Protein 1SFX (pdb70)

InterPro domains:
  IPR002831 Transcription regulator TrmB, N-terminal [PF01978] (12-82)
  IPR011991 ArsR-like helix-turn-helix domain [cd00090] (19-75)
  IPR036388 Winged helix-like DNA-binding domain superfamily [G3DSA:1.10.10.10] (1-106)
  IPR036390 Winged helix DNA-binding domain superfamily [SSF46785] (5-105)

Organism: Archaeoglobus fulgidus (strain ATCC 49558 / DSM 4304 / JCM 9628 / NBRC 100126 / VC-16) (NCBI:txid224325)

Sequence (208 aa):
HSNPLGELVKALEKLSFKPSDVRIYSLLLERGGRVSEIARELDLSARFVRDRLKVLLKRGFVRREIVEKGWVGYIYSAEKPEKVLKEFKSSILGEIERIEKFTDGSSNPLGELVKALEKLSFKPSDVRIYSLLLERGGRVSEIARELDLSARFVRDRLKVLLKRGFVRREIVEKGWVGYIYSAEKPEKVLKEFKSSILGEIERIEKFT

Secondary structure (DSSP, 8-state):
---HHHHHHHHHHHT---HHHHHHHHHHHHH---HHHHHHHHT--HHHHHHHHHHHHHTTSEEEEEEEESEEEEEEEEPPHHHHHHHHHHHHHHHHHHHH------/--HHHHHHHHHHHT---HHHHHHHHHHHHH---HHHHHHHHT--HHHHHHHHHHHHHTTSEEEEEEEESEEEEEEEEPPHHHHHHHHHHHHHHHHHHHH---

Foldseek 3Di:
DDDLVVLLVVLCVVLDDDPVLVVLLVCQAVPPKDLVVSCVVVVHDSVVSVVSVVVCCVLQQKDWDWDDDVDTDIIIHGDDPVRNVVSSVVSSVVSVVVSVVVDPDD/DDDVVLVVVLVVLLDDDPVLVVLLVCQAVPNKFLVVSCVVVVHDSVVSVVSLVSCVVLVQKHWDWDCDPHIGIIIHGDDVVRNVVSSVVSVVVSSVVSVVCD

Structure (mmCIF, N/CA/C/O backbone):
data_1SFX
#
_entry.id   1SFX
#
_cell.length_a   64.265
_cell.length_b   59.634
_cell.length_c   63.498
_cell.angle_alpha   90.00
_cell.angle_beta   90.11
_cell.angle_gamma   90.00
#
_symmetry.space_group_name_H-M   'C 1 2 1'
#
loop_
_entity.id
_entity.type
_entity.pdbx_description
1 polymer 'Conserved hypothetical protein AF2008'
2 non-polymer 'CHLORIDE ION'
3 non-polymer 1,2-ETHANEDIOL
4 water water
#
loop_
_atom_site.group_PDB
_atom_site.id
_atom_site.type_symbol
_atom_site.label_atom_id
_atom_site.label_alt_id
_atom_site.label_comp_id
_atom_site.label_asym_id
_atom_site.label_entity_id
_atom_site.label_seq_id
_atom_site.pdbx_PDB_ins_code
_atom_site.Cartn_x
_atom_site.Cartn_y
_atom_site.Cartn_z
_atom_site.occupancy
_atom_site.B_iso_or_equiv
_atom_site.auth_seq_id
_atom_site.auth_comp_id
_atom_site.auth_asym_id
_atom_site.auth_atom_id
_atom_site.pdbx_PDB_model_num
ATOM 1 N N . HIS A 1 1 ? 29.662 36.250 23.512 1.00 24.47 0 HIS A N 1
ATOM 2 C CA . HIS A 1 1 ? 30.826 35.768 22.711 1.00 23.98 0 HIS A CA 1
ATOM 3 C C . HIS A 1 1 ? 30.703 34.304 22.278 1.00 23.25 0 HIS A C 1
ATOM 4 O O . HIS A 1 1 ? 31.548 33.818 21.535 1.00 23.96 0 HIS A O 1
ATOM 14 N N . SER A 1 3 ? 29.693 30.949 20.365 1.00 16.89 2 SER A N 1
ATOM 15 C CA . SER A 1 3 ? 29.271 30.575 19.029 1.00 15.87 2 SER A CA 1
ATOM 16 C C . SER A 1 3 ? 27.831 30.099 19.082 1.00 13.32 2 SER A C 1
ATOM 17 O O . SER A 1 3 ? 27.386 29.579 20.091 1.00 12.63 2 SER A O 1
ATOM 20 N N . ASN A 1 4 ? 27.127 30.269 17.974 1.00 11.49 3 ASN A N 1
ATOM 21 C CA . ASN A 1 4 ? 25.677 30.151 17.943 1.00 9.98 3 ASN A CA 1
ATOM 22 C C . ASN A 1 4 ? 25.263 29.230 16.784 1.00 8.98 3 ASN A C 1
ATOM 23 O O . ASN A 1 4 ? 25.516 29.568 15.640 1.00 7.95 3 ASN A O 1
ATOM 28 N N . PRO A 1 5 ? 24.641 28.082 17.055 1.00 8.21 4 PRO A N 1
ATOM 29 C CA . PRO A 1 5 ? 24.294 27.152 15.971 1.00 8.29 4 PRO A CA 1
ATOM 30 C C . PRO A 1 5 ? 23.265 27.744 15.009 1.00 8.36 4 PRO A C 1
ATOM 31 O O . PRO A 1 5 ? 23.340 27.482 13.831 1.00 8.22 4 PRO A O 1
ATOM 35 N N . LEU A 1 6 ? 22.322 28.539 15.493 1.00 8.26 5 LEU A N 1
ATOM 36 C CA . LEU A 1 6 ? 21.368 29.169 14.579 1.00 8.67 5 LEU A CA 1
ATOM 37 C C . LEU A 1 6 ? 22.064 30.160 13.650 1.00 8.52 5 LEU A C 1
ATOM 38 O O . LEU A 1 6 ? 21.767 30.191 12.448 1.00 9.52 5 LEU A O 1
ATOM 43 N N . GLY A 1 7 ? 22.998 30.950 14.188 1.00 8.46 6 GLY A N 1
ATOM 44 C CA . GLY A 1 7 ? 23.737 31.905 13.382 1.00 8.65 6 GLY A CA 1
ATOM 45 C C . GLY A 1 7 ? 24.555 31.200 12.311 1.00 8.85 6 GLY A C 1
ATOM 46 O O . GLY A 1 7 ? 24.635 31.657 11.183 1.00 9.52 6 GLY A O 1
ATOM 47 N N . GLU A 1 8 ? 25.161 30.073 12.665 1.00 9.20 7 GLU A N 1
ATOM 48 C CA . GLU A 1 8 ? 25.954 29.304 11.707 1.00 9.67 7 GLU A CA 1
ATOM 49 C C . GLU A 1 8 ? 25.070 28.737 10.599 1.00 9.98 7 GLU A C 1
ATOM 50 O O . GLU A 1 8 ? 25.455 28.748 9.416 1.00 10.69 7 GLU A O 1
ATOM 56 N N . LEU A 1 9 ? 23.881 28.268 10.976 1.00 9.59 8 LEU A N 1
ATOM 57 C CA . LEU A 1 9 ? 22.926 27.745 10.006 1.00 9.56 8 LEU A CA 1
ATOM 58 C C . LEU A 1 9 ? 22.428 28.844 9.062 1.00 10.20 8 LEU A C 1
ATOM 59 O O . LEU A 1 9 ? 22.241 28.592 7.890 1.00 11.01 8 LEU A O 1
ATOM 64 N N . VAL A 1 10 ? 22.230 30.049 9.575 1.00 10.95 9 VAL A N 1
ATOM 65 C CA . VAL A 1 10 ? 21.861 31.186 8.734 1.00 11.44 9 VAL A CA 1
ATOM 66 C C . VAL A 1 10 ? 22.930 31.401 7.651 1.00 12.56 9 VAL A C 1
ATOM 67 O O . VAL A 1 10 ? 22.597 31.572 6.476 1.00 13.23 9 VAL A O 1
ATOM 71 N N . LYS A 1 11 ? 24.199 31.375 8.042 1.00 13.67 10 LYS A N 1
ATOM 72 C CA . LYS A 1 11 ? 25.306 31.573 7.088 1.00 15.11 10 LYS A CA 1
ATOM 73 C C . LYS A 1 11 ? 25.322 30.466 6.028 1.00 15.35 10 LYS A C 1
ATOM 74 O O . LYS A 1 11 ? 25.557 30.727 4.845 1.00 15.92 10 LYS A O 1
ATOM 85 N N . ALA A 1 12 ? 25.063 29.234 6.453 1.00 15.10 11 ALA A N 1
ATOM 86 C CA . ALA A 1 12 ? 25.028 28.080 5.555 1.00 15.32 11 ALA A CA 1
ATOM 87 C C . ALA A 1 12 ? 23.883 28.214 4.562 1.00 15.85 11 ALA A C 1
ATOM 88 O O . ALA A 1 12 ? 24.057 27.936 3.371 1.00 16.64 11 ALA A O 1
ATOM 90 N N . LEU A 1 13 ? 22.718 28.636 5.040 1.00 16.27 12 LEU A N 1
ATOM 91 C CA . LEU A 1 13 ? 21.562 28.792 4.162 1.00 17.19 12 LEU A CA 1
ATOM 92 C C . LEU A 1 13 ? 21.829 29.892 3.139 1.00 18.11 12 LEU A C 1
ATOM 93 O O . LEU A 1 13 ? 21.452 29.752 1.972 1.00 17.94 12 LEU A O 1
ATOM 98 N N . GLU A 1 14 ? 22.510 30.960 3.553 1.00 19.38 13 GLU A N 1
ATOM 99 C CA . GLU A 1 14 ? 22.847 32.043 2.623 1.00 20.95 13 GLU A CA 1
ATOM 100 C C . GLU A 1 14 ? 23.758 31.518 1.537 1.00 21.00 13 GLU A C 1
ATOM 101 O O . GLU A 1 14 ? 23.571 31.838 0.372 1.00 20.66 13 GLU A O 1
ATOM 112 N N . LYS A 1 15 ? 24.754 30.729 1.933 1.00 21.56 14 LYS A N 1
ATOM 113 C CA . LYS A 1 15 ? 25.752 30.203 1.005 1.00 22.41 14 LYS A CA 1
ATOM 114 C C . LYS A 1 15 ? 25.097 29.309 -0.048 1.00 21.89 14 LYS A C 1
ATOM 115 O O . LYS A 1 15 ? 25.540 29.280 -1.207 1.00 21.93 14 LYS A O 1
ATOM 126 N N . LEU A 1 16 ? 24.044 28.594 0.345 1.00 21.20 15 LEU A N 1
ATOM 127 C CA . LEU A 1 16 ? 23.356 27.666 -0.560 1.00 20.99 15 LEU A CA 1
ATOM 128 C C . LEU A 1 16 ? 22.067 28.250 -1.177 1.00 20.65 15 LEU A C 1
ATOM 129 O O . LEU A 1 16 ? 21.327 27.541 -1.863 1.00 20.10 15 LEU A O 1
ATOM 134 N N . SER A 1 17 ? 21.813 29.539 -0.951 1.00 20.65 16 SER A N 1
ATOM 135 C CA . SER A 1 17 ? 20.627 30.221 -1.491 1.00 20.80 16 SER A CA 1
ATOM 136 C C . SER A 1 17 ? 20.669 30.316 -3.012 1.00 20.91 16 SER A C 1
ATOM 137 O O . SER A 1 17 ? 21.721 30.190 -3.616 1.00 20.54 16 SER A O 1
ATOM 140 N N . PHE A 1 18 ? 19.508 30.558 -3.602 1.00 21.16 17 PHE A N 1
ATOM 141 C CA . PHE A 1 18 ? 19.374 30.728 -5.041 1.00 21.58 17 PHE A CA 1
ATOM 142 C C . PHE A 1 18 ? 18.952 32.140 -5.340 1.00 20.97 17 PHE A C 1
ATOM 143 O O . PHE A 1 18 ? 18.099 32.684 -4.638 1.00 21.48 17 PHE A O 1
ATOM 151 N N . LYS A 1 19 ? 19.528 32.735 -6.383 1.00 20.14 18 LYS A N 1
ATOM 152 C CA . LYS A 1 19 ? 18.974 33.969 -6.926 1.00 19.73 18 LYS A CA 1
ATOM 153 C C . LYS A 1 19 ? 17.694 33.634 -7.682 1.00 18.16 18 LYS A C 1
ATOM 154 O O . LYS A 1 19 ? 17.574 32.568 -8.270 1.00 17.04 18 LYS A O 1
ATOM 165 N N . PRO A 1 20 ? 16.716 34.524 -7.642 1.00 16.45 19 PRO A N 1
ATOM 166 C CA . PRO A 1 20 ? 15.491 34.344 -8.428 1.00 15.73 19 PRO A CA 1
ATOM 167 C C . PRO A 1 20 ? 15.775 34.025 -9.898 1.00 14.67 19 PRO A C 1
ATOM 168 O O . PRO A 1 20 ? 15.087 33.211 -10.500 1.00 13.72 19 PRO A O 1
ATOM 172 N N . SER A 1 21 ? 16.786 34.674 -10.454 1.00 14.57 20 SER A N 1
ATOM 173 C CA . SER A 1 21 ? 17.184 34.433 -11.837 1.00 14.42 20 SER A CA 1
ATOM 174 C C . SER A 1 21 ? 17.684 33.004 -12.055 1.00 14.05 20 SER A C 1
ATOM 175 O O . SER A 1 21 ? 17.500 32.464 -13.135 1.00 13.58 20 SER A O 1
ATOM 180 N N . ASP A 1 22 ? 18.336 32.412 -11.054 1.00 13.82 21 ASP A N 1
ATOM 181 C CA . ASP A 1 22 ? 18.766 31.010 -11.151 1.00 13.83 21 ASP A CA 1
ATOM 182 C C . ASP A 1 22 ? 17.580 30.092 -11.335 1.00 13.58 21 ASP A C 1
ATOM 183 O O . ASP A 1 22 ? 17.634 29.125 -12.118 1.00 13.54 21 ASP A O 1
ATOM 188 N N . VAL A 1 23 ? 16.516 30.363 -10.589 1.00 13.46 22 VAL A N 1
ATOM 189 C CA . VAL A 1 23 ? 15.286 29.595 -10.699 1.00 13.67 22 VAL A CA 1
ATOM 190 C C . VAL A 1 23 ? 14.687 29.741 -12.106 1.00 13.35 22 VAL A C 1
ATOM 191 O O . VAL A 1 23 ? 14.269 28.763 -12.713 1.00 13.15 22 VAL A O 1
ATOM 195 N N . ARG A 1 24 ? 14.663 30.961 -12.627 1.00 12.94 23 ARG A N 1
ATOM 196 C CA . ARG A 1 24 ? 14.104 31.211 -13.951 1.00 12.59 23 ARG A CA 1
ATOM 197 C C . ARG A 1 24 ? 14.901 30.488 -15.035 1.00 11.95 23 ARG A C 1
ATOM 198 O O . ARG A 1 24 ? 14.316 29.882 -15.925 1.00 11.82 23 ARG A O 1
ATOM 206 N N . ILE A 1 25 ? 16.229 30.544 -14.943 1.00 11.12 24 ILE A N 1
ATOM 207 C CA . ILE A 1 25 ? 17.093 29.880 -15.923 1.00 10.38 24 ILE A CA 1
ATOM 208 C C . ILE A 1 25 ? 16.894 28.372 -15.856 1.00 10.32 24 ILE A C 1
ATOM 209 O O . ILE A 1 25 ? 16.608 27.717 -16.870 1.00 9.07 24 ILE A O 1
ATOM 214 N N . TYR A 1 26 ? 17.040 27.816 -14.653 1.00 10.57 25 TYR A N 1
ATOM 215 C CA . TYR A 1 26 ? 16.861 26.387 -14.471 1.00 10.79 25 TYR A CA 1
ATOM 216 C C . TYR A 1 26 ? 15.489 25.918 -14.984 1.00 11.01 25 TYR A C 1
ATOM 217 O O . TYR A 1 26 ? 15.403 24.942 -15.712 1.00 10.91 25 TYR A O 1
ATOM 226 N N . SER A 1 27 ? 14.421 26.616 -14.604 1.00 11.46 26 SER A N 1
ATOM 227 C CA . SER A 1 27 ? 13.059 26.207 -14.959 1.00 11.95 26 SER A CA 1
ATOM 228 C C . SER A 1 27 ? 12.812 26.290 -16.468 1.00 11.15 26 SER A C 1
ATOM 229 O O . SER A 1 27 ? 12.184 25.409 -17.051 1.00 11.13 26 SER A O 1
ATOM 234 N N . LEU A 1 28 ? 13.342 27.335 -17.098 1.00 10.47 27 LEU A N 1
ATOM 235 C CA . LEU A 1 28 ? 13.272 27.477 -18.552 1.00 9.73 27 LEU A CA 1
ATOM 236 C C . LEU A 1 28 ? 13.942 26.289 -19.247 1.00 9.23 27 LEU A C 1
ATOM 237 O O . LEU A 1 28 ? 13.374 25.694 -20.160 1.00 9.09 27 LEU A O 1
ATOM 242 N N . LEU A 1 29 ? 15.146 25.940 -18.809 1.00 8.71 28 LEU A N 1
ATOM 243 C CA . LEU A 1 29 ? 15.872 24.835 -19.432 1.00 8.31 28 LEU A CA 1
ATOM 244 C C . LEU A 1 29 ? 15.156 23.498 -19.205 1.00 8.53 28 LEU A C 1
ATOM 245 O O . LEU A 1 29 ? 15.057 22.678 -20.117 1.00 8.21 28 LEU A O 1
ATOM 250 N N . LEU A 1 30 ? 14.674 23.253 -17.989 1.00 9.15 29 LEU A N 1
ATOM 251 C CA . LEU A 1 30 ? 13.959 22.002 -17.734 1.00 10.05 29 LEU A CA 1
ATOM 252 C C . LEU A 1 30 ? 12.743 21.873 -18.646 1.00 10.70 29 LEU A C 1
ATOM 253 O O . LEU A 1 30 ? 12.466 20.797 -19.169 1.00 10.74 29 LEU A O 1
ATOM 258 N N . GLU A 1 31 ? 12.043 22.984 -18.856 1.00 11.71 30 GLU A N 1
ATOM 259 C CA . GLU A 1 31 ? 10.836 22.979 -19.679 1.00 12.86 30 GLU A CA 1
ATOM 260 C C . GLU A 1 31 ? 11.126 22.844 -21.177 1.00 12.50 30 GLU A C 1
ATOM 261 O O . GLU A 1 31 ? 10.469 22.055 -21.859 1.00 13.64 30 GLU A O 1
ATOM 272 N N . ARG A 1 32 ? 12.099 23.609 -21.671 1.00 12.00 31 ARG A N 1
ATOM 273 C CA . ARG A 1 32 ? 12.315 23.798 -23.101 1.00 12.23 31 ARG A CA 1
ATOM 274 C C . ARG A 1 32 ? 13.407 22.914 -23.700 1.00 11.64 31 ARG A C 1
ATOM 275 O O . ARG A 1 32 ? 13.446 22.701 -24.915 1.00 12.77 31 ARG A O 1
ATOM 283 N N . GLY A 1 33 ? 14.297 22.397 -22.869 1.00 10.58 32 GLY A N 1
ATOM 284 C CA . GLY A 1 33 ? 15.465 21.692 -23.370 1.00 9.35 32 GLY A CA 1
ATOM 285 C C . GLY A 1 33 ? 16.706 22.568 -23.414 1.00 8.97 32 GLY A C 1
ATOM 286 O O . GLY A 1 33 ? 16.677 23.728 -23.023 1.00 8.20 32 GLY A O 1
ATOM 287 N N . GLY A 1 34 ? 17.819 22.003 -23.874 1.00 8.40 33 GLY A N 1
ATOM 288 C CA . GLY A 1 34 ? 19.080 22.726 -23.866 1.00 8.19 33 GLY A CA 1
ATOM 289 C C . GLY A 1 34 ? 19.034 23.972 -24.733 1.00 8.02 33 GLY A C 1
ATOM 290 O O . GLY A 1 34 ? 18.459 23.950 -25.825 1.00 9.44 33 GLY A O 1
ATOM 299 N N . ARG A 1 36 ? 21.241 27.853 -25.927 1.00 7.32 35 ARG A N 1
ATOM 300 C CA . ARG A 1 36 ? 22.400 28.730 -25.973 1.00 7.01 35 ARG A CA 1
ATOM 301 C C . ARG A 1 36 ? 22.253 29.845 -24.961 1.00 7.45 35 ARG A C 1
ATOM 302 O O . ARG A 1 36 ? 21.141 30.252 -24.631 1.00 7.54 35 ARG A O 1
ATOM 310 N N . VAL A 1 37 ? 23.374 30.412 -24.550 1.00 8.04 36 VAL A N 1
ATOM 311 C CA . VAL A 1 37 ? 23.357 31.653 -23.778 1.00 8.38 36 VAL A CA 1
ATOM 312 C C . VAL A 1 37 ? 22.470 32.721 -24.444 1.00 8.72 36 VAL A C 1
ATOM 313 O O . VAL A 1 37 ? 21.667 33.365 -23.778 1.00 8.80 36 VAL A O 1
ATOM 317 N N . SER A 1 38 ? 22.610 32.891 -25.753 1.00 9.09 37 SER A N 1
ATOM 318 C CA . SER A 1 38 ? 21.904 33.957 -26.460 1.00 9.30 37 SER A CA 1
ATOM 319 C C . SER A 1 38 ? 20.393 33.739 -2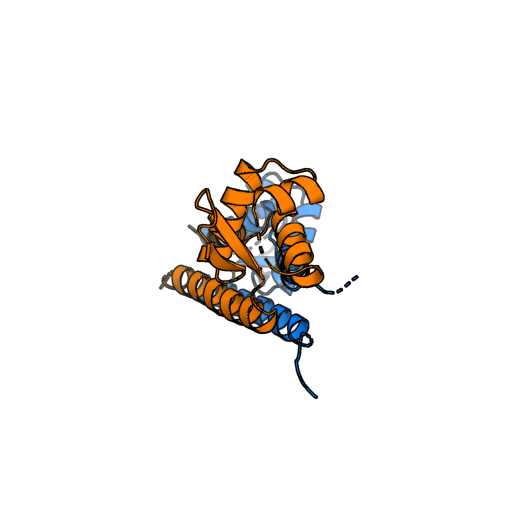6.400 1.00 9.12 37 SER A C 1
ATOM 320 O O . SER A 1 38 ? 19.619 34.699 -26.272 1.00 9.51 37 SER A O 1
ATOM 323 N N . GLU A 1 39 ? 19.971 32.475 -26.465 1.00 8.49 38 GLU A N 1
ATOM 324 C CA . GLU A 1 39 ? 18.552 32.125 -26.438 1.00 8.45 38 GLU A CA 1
ATOM 325 C C . GLU A 1 39 ? 17.967 32.380 -25.053 1.00 8.60 38 GLU A C 1
ATOM 326 O O . GLU A 1 39 ? 16.888 32.958 -24.924 1.00 8.73 38 GLU A O 1
ATOM 332 N N . ILE A 1 40 ? 18.699 31.971 -24.022 1.00 8.94 39 ILE A N 1
ATOM 333 C CA . ILE A 1 40 ? 18.288 32.189 -22.633 1.00 8.99 39 ILE A CA 1
ATOM 334 C C . ILE A 1 40 ? 18.150 33.690 -22.370 1.00 9.48 39 ILE A C 1
ATOM 335 O O . ILE A 1 40 ? 17.166 34.142 -21.777 1.00 9.66 39 ILE A O 1
ATOM 340 N N . ALA A 1 41 ? 19.141 34.448 -22.823 1.00 9.87 40 ALA A N 1
ATOM 341 C CA . ALA A 1 41 ? 19.176 35.900 -22.620 1.00 10.31 40 ALA A CA 1
ATOM 342 C C . ALA A 1 41 ? 17.938 36.553 -23.241 1.00 10.72 40 ALA A C 1
ATOM 343 O O . ALA A 1 41 ? 17.256 37.354 -22.604 1.00 11.43 40 ALA A O 1
ATOM 345 N N . ARG A 1 42 ? 17.614 36.176 -24.469 1.00 10.49 41 ARG A N 1
ATOM 346 C CA . ARG A 1 42 ? 16.426 36.740 -25.135 1.00 10.81 41 ARG A CA 1
ATOM 347 C C . ARG A 1 42 ? 15.132 36.297 -24.458 1.00 11.40 41 ARG A C 1
ATOM 348 O O . ARG A 1 42 ? 14.227 37.103 -24.236 1.00 12.23 41 ARG A O 1
ATOM 356 N N . GLU A 1 43 ? 15.046 35.020 -24.113 1.00 11.78 42 GLU A N 1
ATOM 357 C CA . GLU A 1 43 ? 13.833 34.462 -23.547 1.00 12.81 42 GLU A CA 1
ATOM 358 C C . GLU A 1 43 ? 13.488 35.109 -22.219 1.00 12.44 42 GLU A C 1
ATOM 359 O O . GLU A 1 43 ? 12.319 35.383 -21.954 1.00 13.21 42 GLU A O 1
ATOM 365 N N . LEU A 1 44 ? 14.504 35.364 -21.399 1.00 12.06 43 LEU A N 1
ATOM 366 C CA . LEU A 1 44 ? 14.288 35.861 -20.041 1.00 11.91 43 LEU A CA 1
ATOM 367 C C . LEU A 1 44 ? 14.483 37.363 -19.913 1.00 12.69 43 LEU A C 1
ATOM 368 O O . LEU A 1 44 ? 14.243 37.917 -18.836 1.00 12.97 43 LEU A O 1
ATOM 373 N N . ASP A 1 45 ? 14.888 38.017 -21.000 1.00 13.31 44 ASP A N 1
ATOM 374 C CA . ASP A 1 45 ? 15.211 39.438 -20.978 1.00 13.92 44 ASP A CA 1
ATOM 375 C C . A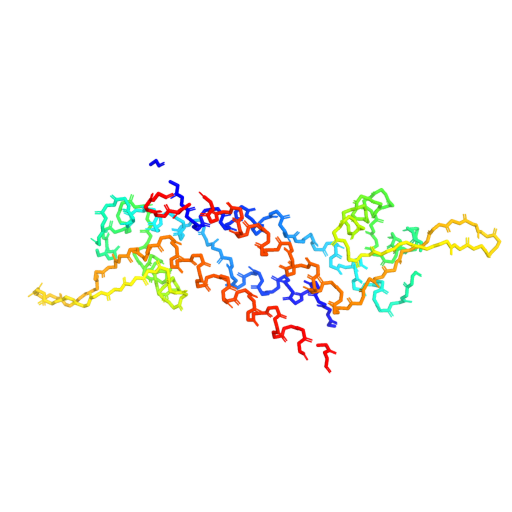SP A 1 45 ? 16.266 39.726 -19.912 1.00 14.22 44 ASP A C 1
ATOM 376 O O . ASP A 1 45 ? 16.082 40.561 -19.022 1.00 14.63 44 ASP A O 1
ATOM 381 N N . LEU A 1 46 ? 17.360 38.979 -20.001 1.00 14.44 45 LEU A N 1
ATOM 382 C CA . LEU A 1 46 ? 18.560 39.204 -19.207 1.00 14.61 45 LEU A CA 1
ATOM 383 C C . LEU A 1 46 ? 19.738 39.419 -20.139 1.00 14.58 45 LEU A C 1
ATOM 384 O O . LEU A 1 46 ? 19.707 38.993 -21.295 1.00 14.93 45 LEU A O 1
ATOM 389 N N . SER A 1 47 ? 20.791 40.060 -19.642 1.00 14.43 46 SER A N 1
ATOM 390 C CA . SER A 1 47 ? 21.974 40.267 -20.448 1.00 14.17 46 SER A CA 1
ATOM 391 C C . SER A 1 47 ? 22.730 38.955 -20.594 1.00 14.21 46 SER A C 1
ATOM 392 O O . SER A 1 47 ? 22.689 38.102 -19.710 1.00 14.52 46 SER A O 1
ATOM 395 N N . ALA A 1 48 ? 23.416 38.793 -21.712 1.00 14.36 47 ALA A N 1
ATOM 396 C CA . ALA A 1 48 ? 24.218 37.593 -21.934 1.00 14.31 47 ALA A CA 1
ATOM 397 C C . ALA A 1 48 ? 25.277 37.434 -20.852 1.00 14.65 47 ALA A C 1
ATOM 398 O O . ALA A 1 48 ? 25.528 36.331 -20.406 1.00 14.61 47 ALA A O 1
ATOM 400 N N . ARG A 1 49 ? 25.900 38.531 -20.428 1.00 15.14 48 ARG A N 1
ATOM 401 C CA . ARG A 1 49 ? 26.920 38.463 -19.380 1.00 15.54 48 ARG A CA 1
ATOM 402 C C . ARG A 1 49 ? 26.326 37.929 -18.085 1.00 14.64 48 ARG A C 1
ATOM 403 O O . ARG A 1 49 ? 26.935 37.098 -17.431 1.00 14.26 48 ARG A O 1
ATOM 418 N N . PHE A 1 50 ? 25.157 38.423 -17.709 1.00 13.62 49 PHE A N 1
ATOM 419 C CA . PHE A 1 50 ? 24.517 37.989 -16.477 1.00 13.28 49 PHE A CA 1
ATOM 420 C C . PHE A 1 50 ? 24.152 36.506 -16.572 1.00 12.48 49 PHE A C 1
ATOM 421 O O . PHE A 1 50 ? 24.358 35.736 -15.633 1.00 12.22 49 PHE A O 1
ATOM 429 N N . VAL A 1 51 ? 23.635 36.100 -17.725 1.00 11.62 50 VAL A N 1
ATOM 430 C CA . VAL A 1 51 ? 23.319 34.690 -17.945 1.00 11.14 50 VAL A CA 1
ATOM 431 C C . VAL A 1 51 ? 24.564 33.798 -17.825 1.00 11.00 50 VAL A C 1
ATOM 432 O O . VAL A 1 51 ? 24.524 32.752 -17.170 1.00 10.64 50 VAL A O 1
ATOM 436 N N . ARG A 1 52 ? 25.662 34.199 -18.461 1.00 11.39 51 ARG A N 1
ATOM 437 C CA . ARG A 1 52 ? 26.919 33.460 -18.348 1.00 11.54 51 ARG A CA 1
ATOM 438 C C . ARG A 1 52 ? 27.329 33.374 -16.885 1.00 11.93 51 ARG A C 1
ATOM 439 O O . ARG A 1 52 ? 27.754 32.326 -16.430 1.00 11.42 51 ARG A O 1
ATOM 454 N N . ASP A 1 53 ? 27.209 34.483 -16.153 1.00 12.45 52 ASP A N 1
ATOM 455 C CA . ASP A 1 53 ? 27.606 34.508 -14.748 1.00 13.13 52 ASP A CA 1
ATOM 456 C C . ASP A 1 53 ? 26.808 33.518 -13.904 1.00 12.09 52 ASP A C 1
ATOM 457 O O . ASP A 1 53 ? 27.389 32.784 -13.100 1.00 12.41 52 ASP A O 1
ATOM 462 N N . ARG A 1 54 ? 25.491 33.474 -14.092 1.00 11.05 53 ARG A N 1
ATOM 463 C CA . ARG A 1 54 ? 24.657 32.538 -13.339 1.00 10.52 53 ARG A CA 1
ATOM 464 C C . ARG A 1 54 ? 24.874 31.099 -13.799 1.00 9.89 53 ARG A C 1
ATOM 465 O O . ARG A 1 54 ? 24.858 30.176 -12.983 1.00 9.81 53 ARG A O 1
ATOM 473 N N . LEU A 1 55 ? 25.084 30.896 -15.090 1.00 9.66 54 LEU A N 1
ATOM 474 C CA . LEU A 1 55 ? 25.397 29.556 -15.573 1.00 8.91 54 LEU A CA 1
ATOM 475 C C . LEU A 1 55 ? 26.652 28.977 -14.933 1.00 8.93 54 LEU A C 1
ATOM 476 O O . LEU A 1 55 ? 26.676 27.795 -14.615 1.00 8.54 54 LEU A O 1
ATOM 481 N N . LYS A 1 56 ? 27.687 29.791 -14.722 1.00 8.95 55 LYS A N 1
ATOM 482 C CA . LYS A 1 56 ? 28.896 29.296 -14.074 1.00 9.47 55 LYS A CA 1
ATOM 483 C C . LYS A 1 56 ? 28.549 28.719 -12.705 1.00 9.01 55 LYS A C 1
ATOM 484 O O . LYS A 1 56 ? 29.023 27.662 -12.331 1.00 9.21 55 LYS A O 1
ATOM 495 N N . VAL A 1 57 ? 27.735 29.448 -11.955 1.00 9.21 56 VAL A N 1
ATOM 496 C CA . VAL A 1 57 ? 27.308 29.011 -10.633 1.00 9.83 56 VAL A CA 1
ATOM 497 C C . VAL A 1 57 ? 26.485 27.726 -10.718 1.00 9.73 56 VAL A C 1
ATOM 498 O O . VAL A 1 57 ? 26.707 26.795 -9.961 1.00 9.78 56 VAL A O 1
ATOM 502 N N . LEU A 1 58 ? 25.529 27.682 -11.635 1.00 9.28 57 LEU A N 1
ATOM 503 C CA . LEU A 1 58 ? 24.646 26.528 -11.735 1.00 9.33 57 LEU A CA 1
ATOM 504 C C . LEU A 1 58 ? 25.398 25.287 -12.201 1.00 8.78 57 LEU A C 1
ATOM 505 O O . LEU A 1 58 ? 25.082 24.178 -11.781 1.00 9.04 57 LEU A O 1
ATOM 510 N N . LEU A 1 59 ? 26.417 25.481 -13.037 1.00 8.35 58 LEU A N 1
ATOM 511 C CA . LEU A 1 59 ? 27.284 24.390 -13.477 1.00 8.34 58 LEU A CA 1
ATOM 512 C C . LEU A 1 59 ? 28.082 23.831 -12.298 1.00 8.55 58 LEU A C 1
ATOM 513 O O . LEU A 1 59 ? 28.114 22.622 -12.067 1.00 8.46 58 LEU A O 1
ATOM 518 N N . LYS A 1 60 ? 28.717 24.717 -11.538 1.00 8.58 59 LYS A N 1
ATOM 519 C CA . LYS A 1 60 ? 29.546 24.268 -10.418 1.00 9.34 59 LYS A CA 1
ATOM 520 C C . LYS A 1 60 ? 28.724 23.592 -9.331 1.00 9.50 59 LYS A C 1
ATOM 521 O O . LYS A 1 60 ? 29.201 22.654 -8.687 1.00 9.80 59 LYS A O 1
ATOM 532 N N . ARG A 1 61 ? 27.486 24.039 -9.154 1.00 9.47 60 ARG A N 1
ATOM 533 C CA . ARG A 1 61 ? 26.582 23.465 -8.151 1.00 10.54 60 ARG A CA 1
ATOM 534 C C . ARG A 1 61 ? 25.967 22.137 -8.602 1.00 10.17 60 ARG A C 1
ATOM 535 O O . ARG A 1 61 ? 25.315 21.461 -7.805 1.00 10.59 60 ARG A O 1
ATOM 543 N N . GLY A 1 62 ? 26.132 21.778 -9.874 1.00 9.59 61 GLY A N 1
ATOM 544 C CA . GLY A 1 62 ? 25.645 20.500 -10.370 1.00 9.50 61 GLY A CA 1
ATOM 545 C C . GLY A 1 62 ? 24.181 20.530 -10.776 1.00 8.95 61 GLY A C 1
ATOM 546 O O . GLY A 1 62 ? 23.537 19.482 -10.823 1.00 9.36 61 GLY A O 1
ATOM 547 N N . PHE A 1 63 ? 23.643 21.720 -11.048 1.00 8.64 62 PHE A N 1
ATOM 548 C CA . PHE A 1 63 ? 22.221 21.866 -11.400 1.00 8.66 62 PHE A CA 1
ATOM 549 C C . PHE A 1 63 ? 21.969 22.003 -12.900 1.00 7.95 62 PHE A C 1
ATOM 550 O O . PHE A 1 63 ? 20.842 21.793 -13.367 1.00 7.55 62 PHE A O 1
ATOM 558 N N . VAL A 1 64 ? 23.006 22.404 -13.629 1.00 8.12 63 VAL A N 1
ATOM 559 C CA . VAL A 1 64 ? 22.968 22.583 -15.075 1.00 7.88 63 VAL A CA 1
ATOM 560 C C . VAL A 1 64 ? 24.220 21.917 -15.621 1.00 7.26 63 VAL A C 1
ATOM 561 O O . VAL A 1 64 ? 25.241 21.853 -14.946 1.00 8.26 63 VAL A O 1
ATOM 565 N N . ARG A 1 65 ? 24.115 21.378 -16.827 1.00 7.26 64 ARG A N 1
ATOM 566 C CA . ARG A 1 65 ? 25.243 20.784 -17.537 1.00 7.01 64 ARG A CA 1
ATOM 567 C C . ARG A 1 65 ? 25.398 21.480 -18.874 1.00 7.01 64 ARG A C 1
ATOM 568 O O . ARG A 1 65 ? 24.491 22.158 -19.339 1.00 6.30 64 ARG A O 1
ATOM 576 N N . ARG A 1 66 ? 26.554 21.320 -19.501 1.00 7.40 65 ARG A N 1
ATOM 577 C CA . ARG A 1 66 ? 26.717 21.826 -20.859 1.00 8.35 65 ARG A CA 1
ATOM 578 C C . ARG A 1 66 ? 26.905 20.684 -21.832 1.00 8.80 65 ARG A C 1
ATOM 579 O O . ARG A 1 66 ? 27.328 19.595 -21.452 1.00 8.32 65 ARG A O 1
ATOM 587 N N . GLU A 1 67 ? 26.579 20.945 -23.092 1.00 9.20 66 GLU A N 1
ATOM 588 C CA . GLU A 1 67 ? 26.859 19.978 -24.142 1.00 10.61 66 GLU A CA 1
ATOM 589 C C . GLU A 1 67 ? 27.114 20.650 -25.475 1.00 10.60 66 GLU A C 1
ATOM 590 O O . GLU A 1 67 ? 26.538 21.683 -25.816 1.00 9.84 66 GLU A O 1
ATOM 596 N N . ILE A 1 68 ? 28.008 20.023 -26.227 1.00 10.73 67 ILE A N 1
ATOM 597 C CA . ILE A 1 68 ? 28.406 20.503 -27.529 1.00 11.41 67 ILE A CA 1
ATOM 598 C C . ILE A 1 68 ? 27.268 20.377 -28.533 1.00 11.15 67 ILE A C 1
ATOM 599 O O . ILE A 1 68 ? 26.484 19.423 -28.514 1.00 11.40 67 ILE A O 1
ATOM 604 N N . VAL A 1 69 ? 27.198 21.381 -29.395 1.00 10.47 68 VAL A N 1
ATOM 605 C CA . VAL A 1 69 ? 26.365 21.389 -30.573 1.00 10.93 68 VAL A CA 1
ATOM 606 C C . VAL A 1 69 ? 27.283 21.565 -31.772 1.00 10.74 68 VAL A C 1
ATOM 607 O O . VAL A 1 69 ? 28.140 22.446 -31.790 1.00 10.45 68 VAL A O 1
ATOM 611 N N . GLU A 1 70 ? 27.113 20.699 -32.762 1.00 11.27 69 GLU A N 1
ATOM 612 C CA . GLU A 1 70 ? 27.749 20.867 -34.062 1.00 12.44 69 GLU A CA 1
ATOM 613 C C . GLU A 1 70 ? 26.667 20.787 -35.129 1.00 12.46 69 GLU A C 1
ATOM 614 O O . GLU A 1 70 ? 26.326 19.706 -35.615 1.00 13.54 69 GLU A O 1
ATOM 620 N N . LYS A 1 71 ? 26.096 21.939 -35.458 1.00 12.71 70 LYS A N 1
ATOM 621 C CA . LYS A 1 71 ? 24.943 22.008 -36.356 1.00 12.91 70 LYS A CA 1
ATOM 622 C C . LYS A 1 71 ? 25.049 23.269 -37.210 1.00 11.99 70 LYS A C 1
ATOM 623 O O . LYS A 1 71 ? 24.173 24.131 -37.221 1.00 11.38 70 LYS A O 1
ATOM 634 N N . GLY A 1 72 ? 26.159 23.371 -37.930 1.00 10.49 71 GLY A N 1
ATOM 635 C CA . GLY A 1 72 ? 26.498 24.593 -38.644 1.00 10.27 71 GLY A CA 1
ATOM 636 C C . GLY A 1 72 ? 27.170 25.541 -37.667 1.00 9.82 71 GLY A C 1
ATOM 637 O O . GLY A 1 72 ? 28.387 25.729 -37.705 1.00 10.47 71 GLY A O 1
ATOM 638 N N . TRP A 1 73 ? 26.371 26.120 -36.768 1.00 9.12 72 TRP A N 1
ATOM 639 C CA . TRP A 1 73 ? 26.892 26.772 -35.578 1.00 8.92 72 TRP A CA 1
ATOM 640 C C . TRP A 1 73 ? 27.521 25.714 -34.689 1.00 8.40 72 TRP A C 1
ATOM 641 O O . TRP A 1 73 ? 27.005 24.600 -34.567 1.00 8.71 72 TRP A O 1
ATOM 652 N N . VAL A 1 74 ? 28.655 26.065 -34.086 1.00 7.67 73 VAL A N 1
ATOM 653 C CA . VAL A 1 74 ? 29.321 25.192 -33.139 1.00 7.66 73 VAL A CA 1
ATOM 654 C C . VAL A 1 74 ? 29.558 25.940 -31.844 1.00 7.33 73 VAL A C 1
ATOM 655 O O . VAL A 1 74 ? 30.033 27.084 -31.837 1.00 8.17 73 VAL A O 1
ATOM 662 N N . GLY A 1 75 ? 29.231 25.283 -30.740 1.00 7.74 74 GLY A N 1
ATOM 663 C CA . GLY A 1 75 ? 29.263 25.926 -29.448 1.00 8.03 74 GLY A CA 1
ATOM 664 C C . GLY A 1 75 ? 28.624 25.035 -28.412 1.00 8.80 74 GLY A C 1
ATOM 665 O O . GLY A 1 75 ? 28.229 23.907 -28.696 1.00 9.90 74 GLY A O 1
ATOM 666 N N . TYR A 1 76 ? 28.498 25.568 -27.209 1.00 9.12 75 TYR A N 1
ATOM 667 C CA . TYR A 1 76 ? 27.866 24.843 -26.112 1.00 9.04 75 TYR A CA 1
ATOM 668 C C . TYR A 1 76 ? 26.468 25.363 -25.836 1.00 8.77 75 TYR A C 1
ATOM 669 O O . TYR A 1 76 ? 26.184 26.557 -25.963 1.00 9.45 75 TYR A O 1
ATOM 678 N N . ILE A 1 77 ? 25.578 24.437 -25.505 1.00 8.32 76 ILE A N 1
ATOM 679 C CA . ILE A 1 77 ? 24.290 24.768 -24.936 1.00 8.02 76 ILE A CA 1
ATOM 680 C C . ILE A 1 77 ? 24.234 24.213 -23.525 1.00 7.71 76 ILE A C 1
ATOM 681 O O . ILE A 1 77 ? 25.108 23.437 -23.109 1.00 7.71 76 ILE A O 1
ATOM 686 N N . TYR A 1 78 ? 23.230 24.653 -22.791 1.00 7.43 77 TYR A N 1
ATOM 687 C CA . TYR A 1 78 ? 23.114 24.397 -21.370 1.00 7.39 77 TYR A CA 1
ATOM 688 C C . TYR A 1 78 ? 21.786 23.734 -21.107 1.00 7.10 77 TYR A C 1
ATOM 689 O O . TYR A 1 78 ? 20.772 24.160 -21.638 1.00 6.96 77 TYR A O 1
ATOM 698 N N . SER A 1 79 ? 21.826 22.671 -20.309 1.00 6.72 78 SER A N 1
ATOM 699 C CA . SER A 1 79 ? 20.670 21.822 -20.035 1.00 7.07 78 SER A CA 1
ATOM 700 C C . SER A 1 79 ? 20.477 21.647 -18.534 1.00 7.35 78 SER A C 1
ATOM 701 O O . SER A 1 79 ? 21.430 21.561 -17.778 1.00 7.12 78 SER A O 1
ATOM 706 N N . ALA A 1 80 ? 19.228 21.611 -18.106 1.00 7.26 79 ALA A N 1
ATOM 707 C CA . ALA A 1 80 ? 18.904 21.351 -16.716 1.00 7.86 79 ALA A CA 1
ATOM 708 C C . ALA A 1 80 ? 19.229 19.905 -16.359 1.00 7.68 79 ALA A C 1
ATOM 709 O O . ALA A 1 80 ? 18.816 18.987 -17.050 1.00 7.72 79 ALA A O 1
ATOM 711 N N . GLU A 1 81 ? 19.951 19.698 -15.271 1.00 7.65 80 GLU A N 1
ATOM 712 C CA . GLU A 1 81 ? 19.976 18.388 -14.632 1.00 7.39 80 GLU A CA 1
ATOM 713 C C . GLU A 1 81 ? 18.560 18.103 -14.135 1.00 7.50 80 GLU A C 1
ATOM 714 O O . GLU A 1 81 ? 17.810 19.032 -13.823 1.00 7.68 80 GLU A O 1
ATOM 720 N N . LYS A 1 82 ? 18.205 16.825 -14.061 1.00 7.42 81 LYS A N 1
ATOM 721 C CA . LYS A 1 82 ? 16.844 16.434 -13.704 1.00 7.37 81 LYS A CA 1
ATOM 722 C C . LYS A 1 82 ? 16.612 16.695 -12.228 1.00 8.11 81 LYS A C 1
ATOM 723 O O . LYS A 1 82 ? 17.556 16.796 -11.461 1.00 7.78 81 LYS A O 1
ATOM 729 N N . PRO A 1 83 ? 15.357 16.847 -11.822 1.00 8.38 82 PRO A N 1
ATOM 730 C CA . PRO A 1 83 ? 15.067 17.185 -10.421 1.00 8.76 82 PRO A CA 1
ATOM 731 C C . PRO A 1 83 ? 15.712 16.255 -9.402 1.00 8.99 82 PRO A C 1
ATOM 732 O O . PRO A 1 83 ? 16.203 16.734 -8.381 1.00 8.89 82 PRO A O 1
ATOM 736 N N . GLU A 1 84 ? 15.720 14.953 -9.669 1.00 9.40 83 GLU A N 1
ATOM 737 C CA . GLU A 1 84 ? 16.341 13.990 -8.759 1.00 10.37 83 GLU A CA 1
ATOM 738 C C . GLU A 1 84 ? 17.827 14.293 -8.532 1.00 10.64 83 GLU A C 1
ATOM 739 O O . GLU A 1 84 ? 18.332 14.153 -7.428 1.00 10.79 83 GLU A O 1
ATOM 745 N N . LYS A 1 85 ? 18.516 14.712 -9.587 1.00 10.37 84 LYS A N 1
ATOM 746 C CA . LYS A 1 85 ? 19.938 15.058 -9.525 1.00 10.74 84 LYS A CA 1
ATOM 747 C C . LYS A 1 85 ? 20.138 16.361 -8.751 1.00 10.32 84 LYS A C 1
ATOM 748 O O . LYS A 1 85 ? 21.030 16.462 -7.911 1.00 9.82 84 LYS A O 1
ATOM 759 N N . VAL A 1 86 ? 19.323 17.363 -9.054 1.00 9.53 85 VAL A N 1
ATOM 760 C CA . VAL A 1 86 ? 19.396 18.641 -8.352 1.00 9.67 85 VAL A CA 1
ATOM 761 C C . VAL A 1 86 ? 19.227 18.418 -6.853 1.00 9.91 85 VAL A C 1
ATOM 762 O O . VAL A 1 86 ? 19.978 18.967 -6.048 1.00 9.49 85 VAL A O 1
ATOM 766 N N . LEU A 1 87 ? 18.241 17.609 -6.481 1.00 9.86 86 LEU A N 1
ATOM 767 C CA . LEU A 1 87 ? 17.923 17.406 -5.071 1.00 10.06 86 LEU A CA 1
ATOM 768 C C . LEU A 1 87 ? 18.997 16.577 -4.366 1.00 10.71 86 LEU A C 1
ATOM 769 O O . LEU A 1 87 ? 19.320 16.844 -3.215 1.00 10.41 86 LEU A O 1
ATOM 774 N N . LYS A 1 88 ? 19.582 15.615 -5.074 1.00 11.57 87 LYS A N 1
ATOM 775 C CA . LYS A 1 88 ? 20.714 14.829 -4.559 1.00 12.80 87 LYS A CA 1
ATOM 776 C C . LYS A 1 88 ? 21.911 15.733 -4.256 1.00 12.13 87 LYS A C 1
ATOM 777 O O . LYS A 1 88 ? 22.539 15.613 -3.197 1.00 11.81 87 LYS A O 1
ATOM 788 N N . GLU A 1 89 ? 22.231 16.626 -5.192 1.00 11.56 88 GLU A N 1
ATOM 789 C CA . GLU A 1 89 ? 23.370 17.533 -5.033 1.00 11.65 88 GLU A CA 1
ATOM 790 C C . GLU A 1 89 ? 23.112 18.541 -3.899 1.00 10.93 88 GLU A C 1
ATOM 791 O O . GLU A 1 89 ? 23.997 18.814 -3.089 1.00 10.37 88 GLU A O 1
ATOM 802 N N . PHE A 1 90 ? 21.913 19.115 -3.854 1.00 10.37 89 PHE A N 1
ATOM 803 C CA . PHE A 1 90 ? 21.575 20.056 -2.791 1.00 10.13 89 PHE A CA 1
ATOM 804 C C . PHE A 1 90 ? 21.663 19.376 -1.432 1.00 10.22 89 PHE A C 1
ATOM 805 O O . PHE A 1 90 ? 22.228 19.923 -0.497 1.00 10.03 89 PHE A O 1
ATOM 813 N N . LYS A 1 91 ? 21.108 18.177 -1.332 1.00 10.27 90 LYS A N 1
ATOM 814 C CA . LYS A 1 91 ? 21.167 17.409 -0.088 1.00 10.72 90 LYS A CA 1
ATOM 815 C C . LYS A 1 91 ? 22.612 17.190 0.366 1.00 10.74 90 LYS A C 1
ATOM 816 O O . LYS A 1 91 ? 22.948 17.416 1.529 1.00 10.88 90 LYS A O 1
ATOM 822 N N . SER A 1 92 ? 23.479 16.787 -0.554 1.00 10.84 91 SER A N 1
ATOM 823 C CA . SER A 1 92 ? 24.880 16.572 -0.215 1.00 11.46 91 SER A CA 1
ATOM 824 C C . SER A 1 92 ? 25.522 17.870 0.264 1.00 11.07 91 SER A C 1
ATOM 825 O O . SER A 1 92 ? 26.281 17.867 1.224 1.00 10.51 91 SER A O 1
ATOM 828 N N . SER A 1 93 ? 25.200 18.982 -0.396 1.00 10.89 92 SER A N 1
ATOM 829 C CA . SER A 1 93 ? 25.787 20.276 -0.043 1.00 11.33 92 SER A CA 1
ATOM 830 C C . SER A 1 93 ? 25.359 20.742 1.355 1.00 11.41 92 SER A C 1
ATOM 831 O O . SER A 1 93 ? 26.194 21.196 2.145 1.00 11.65 92 SER A O 1
ATOM 836 N N . ILE A 1 94 ? 24.077 20.625 1.678 1.00 11.32 93 ILE A N 1
ATOM 837 C CA . ILE A 1 94 ? 23.612 21.093 2.983 1.00 11.59 93 ILE A CA 1
ATOM 838 C C . ILE A 1 94 ? 24.082 20.168 4.102 1.00 11.60 93 ILE A C 1
ATOM 839 O O . ILE A 1 94 ? 24.448 20.628 5.176 1.00 11.66 93 ILE A O 1
ATOM 844 N N . LEU A 1 95 ? 24.110 18.868 3.858 1.00 11.28 94 LEU A N 1
ATOM 845 C CA . LEU A 1 95 ? 24.672 17.952 4.846 1.00 11.54 94 LEU A CA 1
ATOM 846 C C . LEU A 1 95 ? 26.151 18.244 5.095 1.00 11.46 94 LEU A C 1
ATOM 847 O O . LEU A 1 95 ? 26.619 18.158 6.231 1.00 11.77 94 LEU A O 1
ATOM 852 N N . GLY A 1 96 ? 26.887 18.589 4.044 1.00 11.50 95 GLY A N 1
ATOM 853 C CA . GLY A 1 96 ? 28.278 18.953 4.189 1.00 11.74 95 GLY A CA 1
ATOM 854 C C . GLY A 1 96 ? 28.446 20.178 5.066 1.00 11.98 95 GLY A C 1
ATOM 855 O O . GLY A 1 96 ? 29.345 20.235 5.900 1.00 12.80 95 GLY A O 1
ATOM 856 N N . GLU A 1 97 ? 27.586 21.168 4.871 1.00 12.21 96 GLU A N 1
ATOM 857 C CA . GLU A 1 97 ? 27.644 22.387 5.657 1.00 12.58 96 GLU A CA 1
ATOM 858 C C . GLU A 1 97 ? 27.333 22.098 7.120 1.00 11.88 96 GLU A C 1
ATOM 859 O O . GLU A 1 97 ? 28.015 22.592 8.011 1.00 11.68 96 GLU A O 1
ATOM 865 N N . ILE A 1 98 ? 26.327 21.273 7.373 1.00 10.89 97 ILE A N 1
ATOM 866 C CA . ILE A 1 98 ? 25.960 20.942 8.741 1.00 11.11 97 ILE A CA 1
ATOM 867 C C . ILE A 1 98 ? 27.101 20.176 9.420 1.00 11.32 97 ILE A C 1
ATOM 868 O O . ILE A 1 98 ? 27.414 20.422 10.579 1.00 11.51 97 ILE A O 1
ATOM 873 N N . GLU A 1 99 ? 27.729 19.269 8.687 1.00 11.37 98 GLU A N 1
ATOM 874 C CA . GLU A 1 99 ? 28.837 18.473 9.213 1.00 12.01 98 GLU A CA 1
ATOM 875 C C . GLU A 1 99 ? 30.007 19.346 9.638 1.00 11.38 98 GLU A C 1
ATOM 876 O O . GLU A 1 99 ? 30.653 19.065 10.650 1.00 11.17 98 GLU A O 1
ATOM 887 N N . ARG A 1 100 ? 30.280 20.399 8.881 1.00 10.89 99 ARG A N 1
ATOM 888 C CA . ARG A 1 100 ? 31.313 21.358 9.272 1.00 11.83 99 ARG A CA 1
ATOM 889 C C . ARG A 1 100 ? 30.914 22.133 10.517 1.00 10.58 99 ARG A C 1
ATOM 890 O O . ARG A 1 100 ? 31.717 22.312 11.426 1.00 10.33 99 ARG A O 1
ATOM 905 N N . ILE A 1 101 ? 29.661 22.578 10.567 1.00 9.20 100 ILE A N 1
ATOM 906 C CA . ILE A 1 101 ? 29.184 23.347 11.712 1.00 8.77 100 ILE A CA 1
ATOM 907 C C . ILE A 1 101 ? 29.221 22.506 12.988 1.00 8.50 100 ILE A C 1
ATOM 908 O O . ILE A 1 101 ? 29.553 23.008 14.073 1.00 8.17 100 ILE A O 1
ATOM 913 N N . GLU A 1 102 ? 28.907 21.220 12.862 1.00 8.41 101 GLU A N 1
ATOM 914 C CA . GLU A 1 102 ? 28.944 20.306 14.001 1.00 8.58 101 GLU A CA 1
ATOM 915 C C . GLU A 1 102 ? 30.305 20.327 14.736 1.00 8.44 101 GLU A C 1
ATOM 916 O O . GLU A 1 102 ? 30.365 20.169 15.958 1.00 7.57 101 GLU A O 1
ATOM 922 N N . LYS A 1 103 ? 31.383 20.533 13.992 1.00 8.68 102 LYS A N 1
ATOM 923 C CA . LYS A 1 103 ? 32.725 20.538 14.585 1.00 8.87 102 LYS A CA 1
ATOM 924 C C . LYS A 1 103 ? 32.917 21.684 15.579 1.00 8.90 102 LYS A C 1
ATOM 925 O O . LYS A 1 103 ? 33.754 21.613 16.463 1.00 9.04 102 LYS A O 1
ATOM 939 N N . PHE A 1 105 ? 30.664 22.541 17.750 1.00 7.57 104 PHE A N 1
ATOM 940 C CA . PHE A 1 105 ? 29.728 22.340 18.870 1.00 7.98 104 PHE A CA 1
ATOM 941 C C . PHE A 1 105 ? 29.851 20.998 19.583 1.00 8.75 104 PHE A C 1
ATOM 942 O O . PHE A 1 105 ? 28.974 20.604 20.373 1.00 8.76 104 PHE A O 1
ATOM 950 N N . THR A 1 106 ? 30.963 20.301 19.345 1.00 8.92 105 THR A N 1
ATOM 951 C CA . THR A 1 106 ? 31.180 19.024 20.002 1.00 9.76 105 THR A CA 1
ATOM 952 C C . THR A 1 106 ? 31.251 19.188 21.505 1.00 10.72 105 THR A C 1
ATOM 953 O O . THR A 1 106 ? 31.670 20.230 22.034 1.00 10.91 105 THR A O 1
ATOM 957 N N . ASP A 1 107 ? 30.809 18.156 22.199 1.00 11.92 106 ASP A N 1
ATOM 958 C CA . ASP A 1 107 ? 30.925 18.119 23.642 1.00 12.81 106 ASP A CA 1
ATOM 959 C C . ASP A 1 107 ? 32.096 17.217 24.017 1.00 12.06 106 ASP A C 1
ATOM 960 O O . ASP A 1 107 ? 32.713 16.594 23.155 1.00 11.92 106 ASP A O 1
ATOM 969 N N . GLY A 1 108 ? 32.419 17.170 25.296 1.00 11.15 107 GLY A N 1
ATOM 970 C CA . GLY A 1 108 ? 33.487 16.325 25.777 1.00 10.59 107 GLY A CA 1
ATOM 971 C C . GLY A 1 108 ? 34.811 16.553 25.065 1.00 10.37 107 GLY A C 1
ATOM 972 O O . GLY A 1 108 ? 35.212 17.685 24.798 1.00 9.51 107 GLY A O 1
ATOM 973 N N . SER A 1 109 ? 35.482 15.449 24.753 1.00 10.32 108 SER A N 1
ATOM 974 C CA . SER A 1 109 ? 36.783 15.450 24.090 1.00 10.15 108 SER A CA 1
ATOM 975 C C . SER A 1 109 ? 36.811 14.473 22.922 1.00 10.27 108 SER A C 1
ATOM 976 O O . SER A 1 109 ? 37.243 14.851 21.831 1.00 10.29 108 SER A O 1
ATOM 980 N N . SER B 1 3 ? 6.228 23.656 -12.231 1.00 26.79 2 SER B N 1
ATOM 981 C CA . SER B 1 3 ? 6.730 23.171 -10.915 1.00 26.26 2 SER B CA 1
ATOM 982 C C . SER B 1 3 ? 8.139 22.612 -11.084 1.00 24.56 2 SER B C 1
ATOM 983 O O . SER B 1 3 ? 8.371 21.707 -11.894 1.00 25.47 2 SER B O 1
ATOM 986 N N . ASN B 1 4 ? 9.076 23.145 -10.311 1.00 21.58 3 ASN B N 1
ATOM 987 C CA . ASN B 1 4 ? 10.468 22.765 -10.466 1.00 19.10 3 ASN B CA 1
ATOM 988 C C . ASN B 1 4 ? 11.188 22.699 -9.118 1.00 16.95 3 ASN B C 1
ATOM 989 O O . ASN B 1 4 ? 10.818 23.380 -8.163 1.00 15.92 3 ASN B O 1
ATOM 994 N N . PRO B 1 5 ? 12.207 21.858 -9.037 1.00 15.06 4 PRO B N 1
ATOM 995 C CA . PRO B 1 5 ? 12.891 21.616 -7.766 1.00 14.45 4 PRO B CA 1
ATOM 996 C C . PRO B 1 5 ? 13.552 22.836 -7.136 1.00 14.56 4 PRO B C 1
ATOM 997 O O . PRO B 1 5 ? 13.550 22.923 -5.915 1.00 13.99 4 PRO B O 1
ATOM 1001 N N . LEU B 1 6 ? 14.096 23.758 -7.924 1.00 14.77 5 LEU B N 1
ATOM 1002 C CA . LEU B 1 6 ? 14.699 24.959 -7.341 1.00 15.45 5 LEU B CA 1
ATOM 1003 C C . LEU B 1 6 ? 13.645 25.859 -6.710 1.00 15.46 5 LEU B C 1
ATOM 1004 O O . LEU B 1 6 ? 13.836 26.353 -5.610 1.00 15.47 5 LEU B O 1
ATOM 1009 N N . GLY B 1 7 ? 12.524 26.055 -7.392 1.00 15.80 6 GLY B N 1
ATOM 1010 C CA . GLY B 1 7 ? 11.427 26.824 -6.829 1.00 15.83 6 GLY B CA 1
ATOM 1011 C C . GLY B 1 7 ? 10.904 26.230 -5.538 1.00 15.88 6 GLY B C 1
ATOM 1012 O O . GLY B 1 7 ? 10.591 26.962 -4.599 1.00 15.96 6 GLY B O 1
ATOM 1013 N N . GLU B 1 8 ? 10.789 24.907 -5.492 1.00 16.02 7 GLU B N 1
ATOM 1014 C CA . GLU B 1 8 ? 10.334 24.228 -4.279 1.00 16.38 7 GLU B CA 1
ATOM 1015 C C . GLU B 1 8 ? 11.366 24.334 -3.154 1.00 16.33 7 GLU B C 1
ATOM 1016 O O . GLU B 1 8 ? 10.993 24.481 -1.989 1.00 16.72 7 GLU B O 1
ATOM 1022 N N . LEU B 1 9 ? 12.651 24.273 -3.497 1.00 16.83 8 LEU B N 1
ATOM 1023 C CA . LEU B 1 9 ? 13.716 24.470 -2.510 1.00 17.22 8 LEU B CA 1
ATOM 1024 C C . LEU B 1 9 ? 13.692 25.891 -1.961 1.00 18.15 8 LEU B C 1
ATOM 1025 O O . LEU B 1 9 ? 13.877 26.099 -0.768 1.00 18.25 8 LEU B O 1
ATOM 1030 N N . VAL B 1 10 ? 13.440 26.876 -2.816 1.00 18.79 9 VAL B N 1
ATOM 1031 C CA . VAL B 1 10 ? 13.350 28.243 -2.334 1.00 19.32 9 VAL B CA 1
ATOM 1032 C C . VAL B 1 10 ? 12.263 28.345 -1.258 1.00 19.85 9 VAL B C 1
ATOM 1033 O O . VAL B 1 10 ? 12.502 28.909 -0.195 1.00 19.76 9 VAL B O 1
ATOM 1037 N N . LYS B 1 11 ? 11.087 27.785 -1.530 1.00 20.76 10 LYS B N 1
ATOM 1038 C CA . LYS B 1 11 ? 9.967 27.832 -0.591 1.00 21.73 10 LYS B CA 1
ATOM 1039 C C . LYS B 1 11 ? 10.301 27.124 0.715 1.00 22.19 10 LYS B C 1
ATOM 1040 O O . LYS B 1 11 ? 10.017 27.633 1.795 1.00 22.29 10 LYS B O 1
ATOM 1046 N N . ALA B 1 12 ? 10.875 25.935 0.605 1.00 22.65 11 ALA B N 1
ATOM 1047 C CA . ALA B 1 12 ? 11.212 25.131 1.779 1.00 23.20 11 ALA B CA 1
ATOM 1048 C C . ALA B 1 12 ? 12.279 25.822 2.632 1.00 23.51 11 ALA B C 1
ATOM 1049 O O . ALA B 1 12 ? 12.205 25.798 3.866 1.00 23.69 11 ALA B O 1
ATOM 1051 N N . LEU B 1 13 ? 13.252 26.442 1.973 1.00 23.88 12 LEU B N 1
ATOM 1052 C CA . LEU B 1 13 ? 14.340 27.151 2.653 1.00 24.47 12 LEU B CA 1
ATOM 1053 C C . LEU B 1 13 ? 13.841 28.433 3.323 1.00 24.37 12 LEU B C 1
ATOM 1054 O O . LEU B 1 13 ? 14.402 28.860 4.327 1.00 24.36 12 LEU B O 1
ATOM 1063 N N . GLU B 1 14 ? 12.798 29.045 2.770 1.00 24.26 13 GLU B N 1
ATOM 1064 C CA . GLU B 1 14 ? 12.148 30.180 3.424 1.00 24.81 13 GLU B CA 1
ATOM 1065 C C . GLU B 1 14 ? 11.509 29.722 4.734 1.00 24.44 13 GLU B C 1
ATOM 1066 O O . GLU B 1 14 ? 11.680 30.360 5.773 1.00 23.76 13 GLU B O 1
ATOM 1072 N N . LYS B 1 15 ? 10.789 28.607 4.688 1.00 24.52 14 LYS B N 1
ATOM 1073 C CA . LYS B 1 15 ? 10.151 28.061 5.885 1.00 25.02 14 LYS B CA 1
ATOM 1074 C C . LYS B 1 15 ? 11.174 27.639 6.947 1.00 24.02 14 LYS B C 1
ATOM 1075 O O . LYS B 1 15 ? 10.876 27.696 8.136 1.00 24.40 14 LYS B O 1
ATOM 1086 N N . LEU B 1 16 ? 12.367 27.222 6.531 1.00 22.98 15 LEU B N 1
ATOM 1087 C CA . LEU B 1 16 ? 13.398 26.780 7.468 1.00 22.37 15 LEU B CA 1
ATOM 1088 C C . LEU B 1 16 ? 14.355 27.912 7.849 1.00 21.74 15 LEU B C 1
ATOM 1089 O O . LEU B 1 16 ? 15.313 27.696 8.591 1.00 21.60 15 LEU B O 1
ATOM 1094 N N . SER B 1 17 ? 14.094 29.111 7.329 1.00 20.72 16 SER B N 1
ATOM 1095 C CA . SER B 1 17 ? 14.909 30.287 7.626 1.00 20.13 16 SER B CA 1
ATOM 1096 C C . SER B 1 17 ? 14.717 30.766 9.069 1.00 19.48 16 SER B C 1
ATOM 1097 O O . SER B 1 17 ? 13.720 30.439 9.727 1.00 19.30 16 SER B O 1
ATOM 1100 N N . PHE B 1 18 ? 15.710 31.507 9.548 1.00 18.43 17 PHE B N 1
ATOM 1101 C CA . PHE B 1 18 ? 15.672 32.163 10.855 1.00 17.62 17 PHE B CA 1
ATOM 1102 C C . PHE B 1 18 ? 15.613 33.656 10.671 1.00 17.35 17 PHE B C 1
ATOM 1103 O O . PHE B 1 18 ? 16.299 34.202 9.809 1.00 19.07 17 PHE B O 1
ATOM 1111 N N . LYS B 1 19 ? 14.809 34.325 11.486 1.00 15.51 18 LYS B N 1
ATOM 1112 C CA . LYS B 1 19 ? 14.892 35.775 11.601 1.00 14.55 18 LYS B CA 1
ATOM 1113 C C . LYS B 1 19 ? 16.139 36.115 12.422 1.00 12.30 18 LYS B C 1
ATOM 1114 O O . LYS B 1 19 ? 16.536 35.326 13.280 1.00 11.33 18 LYS B O 1
ATOM 1120 N N . PRO B 1 20 ? 16.790 37.241 12.151 1.00 10.64 19 PRO B N 1
ATOM 1121 C CA . PRO B 1 20 ? 17.943 37.658 12.965 1.00 9.55 19 PRO B CA 1
ATOM 1122 C C . PRO B 1 20 ? 17.621 37.652 14.459 1.00 8.83 19 PRO B C 1
ATOM 1123 O O . PRO B 1 20 ? 18.449 37.282 15.290 1.00 8.29 19 PRO B O 1
ATOM 1127 N N . SER B 1 21 ? 16.396 38.029 14.811 1.00 8.13 20 SER B N 1
ATOM 1128 C CA . SER B 1 21 ? 15.990 37.979 16.208 1.00 8.25 20 SER B CA 1
ATOM 1129 C C . SER B 1 21 ? 16.008 36.575 16.806 1.00 8.13 20 SER B C 1
ATOM 1130 O O . SER B 1 21 ? 16.242 36.421 18.000 1.00 8.33 20 SER B O 1
ATOM 1133 N N . ASP B 1 22 ? 15.721 35.554 16.005 1.00 8.03 21 ASP B N 1
ATOM 1134 C CA . ASP B 1 22 ? 15.769 34.178 16.511 1.00 8.05 21 ASP B CA 1
ATOM 1135 C C . ASP B 1 22 ? 17.169 33.848 17.017 1.00 7.73 21 ASP B C 1
ATOM 1136 O O . ASP B 1 22 ? 17.340 33.195 18.049 1.00 7.74 21 ASP B O 1
ATOM 1141 N N . VAL B 1 23 ? 18.168 34.259 16.242 1.00 7.81 22 VAL B N 1
ATOM 1142 C CA . VAL B 1 23 ? 19.570 34.038 16.581 1.00 7.92 22 VAL B CA 1
ATOM 1143 C C . VAL B 1 23 ? 19.908 34.731 17.901 1.00 7.80 22 VAL B C 1
ATOM 1144 O O . VAL B 1 23 ? 20.541 34.140 18.768 1.00 7.78 22 VAL B O 1
ATOM 1148 N N . ARG B 1 24 ? 19.429 35.959 18.075 1.00 7.65 23 ARG B N 1
ATOM 1149 C CA . ARG B 1 24 ? 19.675 36.730 19.281 1.00 7.43 23 ARG B CA 1
ATOM 1150 C C . ARG B 1 24 ? 18.952 36.156 20.490 1.00 7.19 23 ARG B C 1
ATOM 1151 O O . ARG B 1 24 ? 19.480 36.202 21.589 1.00 7.46 23 ARG B O 1
ATOM 1159 N N . ILE B 1 25 ? 17.741 35.639 20.287 1.00 6.84 24 ILE B N 1
ATOM 1160 C CA . ILE B 1 25 ? 16.960 35.052 21.376 1.00 6.77 24 ILE B CA 1
ATOM 1161 C C . ILE B 1 25 ? 17.668 33.796 21.865 1.00 7.24 24 ILE B C 1
ATOM 1162 O O . ILE B 1 25 ? 17.837 33.583 23.062 1.00 6.98 24 ILE B O 1
ATOM 1167 N N . TYR B 1 26 ? 18.103 32.967 20.929 1.00 7.65 25 TYR B N 1
ATOM 1168 C CA . TYR B 1 26 ? 18.812 31.740 21.293 1.00 7.60 25 TYR B CA 1
ATOM 1169 C C . TYR B 1 26 ? 20.102 32.057 22.032 1.00 8.02 25 TYR B C 1
ATOM 1170 O O . TYR B 1 26 ? 20.393 31.452 23.056 1.00 8.12 25 TYR B O 1
ATOM 1179 N N . SER B 1 27 ? 20.862 33.014 21.518 1.00 7.91 26 SER B N 1
ATOM 1180 C CA . SER B 1 27 ? 22.107 33.445 22.152 1.00 8.48 26 SER B CA 1
ATOM 1181 C C . SER B 1 27 ? 21.879 33.877 23.589 1.00 8.51 26 SER B C 1
ATOM 1182 O O . SER B 1 27 ? 22.605 33.481 24.488 1.00 9.04 26 SER B O 1
ATOM 1187 N N . LEU B 1 28 ? 20.864 34.698 23.800 1.00 7.99 27 LEU B N 1
ATOM 1188 C CA . LEU B 1 28 ? 20.579 35.223 25.120 1.00 7.71 27 LEU B CA 1
ATOM 1189 C C . LEU B 1 28 ? 20.255 34.098 26.107 1.00 7.73 27 LEU B C 1
ATOM 1190 O O . LEU B 1 28 ? 20.752 34.081 27.231 1.00 8.21 27 LEU B O 1
ATOM 1195 N N . LEU B 1 29 ? 19.415 33.164 25.689 1.00 7.55 28 LEU B N 1
ATOM 1196 C CA . LEU B 1 29 ? 19.032 32.068 26.566 1.00 7.75 28 LEU B CA 1
ATOM 1197 C C . LEU B 1 29 ? 20.236 31.163 26.832 1.00 8.47 28 LEU B C 1
ATOM 1198 O O . LEU B 1 29 ? 20.419 30.679 27.946 1.00 8.77 28 LEU B O 1
ATOM 1203 N N . LEU B 1 30 ? 21.051 30.918 25.817 1.00 8.80 29 LEU B N 1
ATOM 1204 C CA . LEU B 1 30 ? 22.215 30.063 26.028 1.00 9.78 29 LEU B CA 1
ATOM 1205 C C . LEU B 1 30 ? 23.195 30.735 27.001 1.00 10.14 29 LEU B C 1
ATOM 1206 O O . LEU B 1 30 ? 23.715 30.085 27.923 1.00 10.08 29 LEU B O 1
ATOM 1211 N N . GLU B 1 31 ? 23.405 32.038 26.825 1.00 10.37 30 GLU B N 1
ATOM 1212 C CA . GLU B 1 31 ? 24.369 32.815 27.618 1.00 11.29 30 GLU B CA 1
ATOM 1213 C C . GLU B 1 31 ? 23.913 32.972 29.060 1.00 11.68 30 GLU B C 1
ATOM 1214 O O . GLU B 1 31 ? 24.722 32.874 29.989 1.00 12.05 30 GLU B O 1
ATOM 1225 N N . ARG B 1 32 ? 22.620 33.211 29.253 1.00 12.04 31 ARG B N 1
ATOM 1226 C CA . ARG B 1 32 ? 22.125 33.681 30.546 1.00 12.41 31 ARG B CA 1
ATOM 1227 C C . ARG B 1 32 ? 21.169 32.746 31.259 1.00 11.19 31 ARG B C 1
ATOM 1228 O O . ARG B 1 32 ? 20.860 32.977 32.429 1.00 11.22 31 ARG B O 1
ATOM 1243 N N . GLY B 1 33 ? 20.697 31.705 30.575 1.00 9.66 32 GLY B N 1
ATOM 1244 C CA . GLY B 1 33 ? 19.794 30.727 31.152 1.00 9.34 32 GLY B CA 1
ATOM 1245 C C . GLY B 1 33 ? 18.321 30.999 30.874 1.00 9.27 32 GLY B C 1
ATOM 1246 O O . GLY B 1 33 ? 17.966 31.882 30.071 1.00 9.33 32 GLY B O 1
ATOM 1247 N N . GLY B 1 34 ? 17.465 30.249 31.551 1.00 9.24 33 GLY B N 1
ATOM 1248 C CA . GLY B 1 34 ? 16.039 30.287 31.308 1.00 9.35 33 GLY B CA 1
ATOM 1249 C C . GLY B 1 34 ? 15.460 31.637 31.664 1.00 9.18 33 GLY B C 1
ATOM 1250 O O . GLY B 1 34 ? 15.822 32.215 32.687 1.00 9.79 33 GLY B O 1
ATOM 1259 N N . ARG B 1 36 ? 11.855 34.519 31.230 1.00 8.25 35 ARG B N 1
ATOM 1260 C CA . ARG B 1 36 ? 10.494 34.830 30.821 1.00 8.42 35 ARG B CA 1
ATOM 1261 C C . ARG B 1 36 ? 10.490 35.673 29.549 1.00 8.21 35 ARG B C 1
ATOM 1262 O O . ARG B 1 36 ? 11.443 36.381 29.272 1.00 7.52 35 ARG B O 1
ATOM 1277 N N . VAL B 1 37 ? 9.389 35.626 28.804 1.00 7.99 36 VAL B N 1
ATOM 1278 C CA . VAL B 1 37 ? 9.284 36.388 27.552 1.00 8.59 36 VAL B CA 1
ATOM 1279 C C . VAL B 1 37 ? 9.554 37.880 27.759 1.00 8.67 36 VAL B C 1
ATOM 1280 O O . VAL B 1 37 ? 10.301 38.497 27.000 1.00 8.49 36 VAL B O 1
ATOM 1284 N N . SER B 1 38 ? 8.993 38.459 28.812 1.00 9.02 37 SER B N 1
ATOM 1285 C CA . SER B 1 38 ? 9.160 39.888 29.062 1.00 9.86 37 SER B CA 1
ATOM 1286 C C . SER B 1 38 ? 10.626 40.260 29.293 1.00 9.04 37 SER B 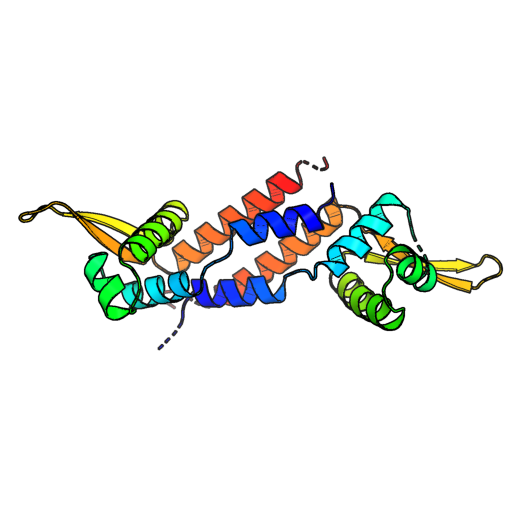C 1
ATOM 1287 O O . SER B 1 38 ? 11.069 41.327 28.884 1.00 9.46 37 SER B O 1
ATOM 1290 N N . GLU B 1 39 ? 11.374 39.366 29.943 1.00 8.25 38 GLU B N 1
ATOM 1291 C CA . GLU B 1 39 ? 12.778 39.595 30.228 1.00 8.49 38 GLU B CA 1
ATOM 1292 C C . GLU B 1 39 ? 13.599 39.564 28.939 1.00 8.24 38 GLU B C 1
ATOM 1293 O O . GLU B 1 39 ? 14.473 40.396 28.738 1.00 8.77 38 GLU B O 1
ATOM 1299 N N . ILE B 1 40 ? 13.294 38.607 28.068 1.00 7.42 39 ILE B N 1
ATOM 1300 C CA . ILE B 1 40 ? 14.003 38.479 26.795 1.00 7.09 39 ILE B CA 1
ATOM 1301 C C . ILE B 1 40 ? 13.744 39.709 25.929 1.00 7.34 39 ILE B C 1
ATOM 1302 O O . ILE B 1 40 ? 14.660 40.296 25.346 1.00 7.40 39 ILE B O 1
ATOM 1307 N N . ALA B 1 41 ? 12.475 40.081 25.841 1.00 7.84 40 ALA B N 1
ATOM 1308 C CA . ALA B 1 41 ? 12.073 41.238 25.066 1.00 8.05 40 ALA B CA 1
ATOM 1309 C C . ALA B 1 41 ? 12.751 42.523 25.543 1.00 8.82 40 ALA B C 1
ATOM 1310 O O . ALA B 1 41 ? 13.247 43.299 24.738 1.00 8.43 40 ALA B O 1
ATOM 1312 N N . ARG B 1 42 ? 12.812 42.725 26.860 1.00 10.51 41 ARG B N 1
ATOM 1313 C CA . ARG B 1 42 ? 13.454 43.906 27.434 1.00 12.37 41 ARG B CA 1
ATOM 1314 C C . ARG B 1 42 ? 14.927 43.948 27.045 1.00 11.48 41 ARG B C 1
ATOM 1315 O O . ARG B 1 42 ? 15.440 44.982 26.591 1.00 11.34 41 ARG B O 1
ATOM 1330 N N . GLU B 1 43 ? 15.622 42.830 27.241 1.00 10.46 42 GLU B N 1
ATOM 1331 C CA . GLU B 1 43 ? 17.060 42.789 26.990 1.00 10.85 42 GLU B CA 1
ATOM 1332 C C . GLU B 1 43 ? 17.396 43.028 25.527 1.00 10.18 42 GLU B C 1
ATOM 1333 O O . GLU B 1 43 ? 18.387 43.699 25.221 1.00 11.60 42 GLU B O 1
ATOM 1344 N N . LEU B 1 44 ? 16.576 42.483 24.629 1.00 8.37 43 LEU B N 1
ATOM 1345 C CA . LEU B 1 44 ? 16.844 42.535 23.200 1.00 7.95 43 LEU B CA 1
ATOM 1346 C C . LEU B 1 44 ?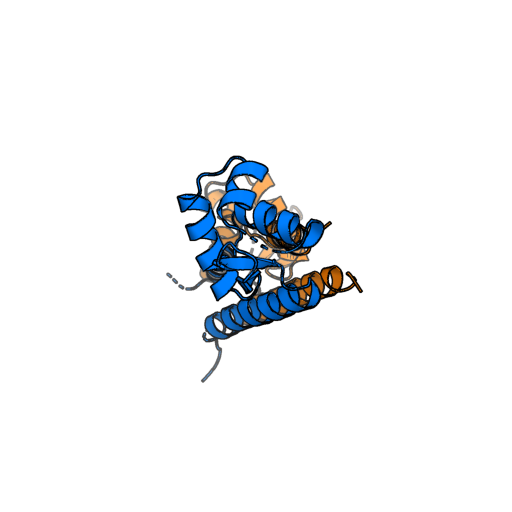 16.229 43.756 22.523 1.00 7.47 43 LEU B C 1
ATOM 1347 O O . LEU B 1 44 ? 16.427 43.965 21.322 1.00 7.25 43 LEU B O 1
ATOM 1352 N N . ASP B 1 45 ? 15.492 44.559 23.289 1.00 7.44 44 ASP B N 1
ATOM 1353 C CA . ASP B 1 45 ? 14.721 45.685 22.751 1.00 7.11 44 ASP B CA 1
ATOM 1354 C C . ASP B 1 45 ? 13.833 45.261 21.579 1.00 7.03 44 ASP B C 1
ATOM 1355 O O . ASP B 1 45 ? 13.894 45.819 20.470 1.00 6.83 44 ASP B O 1
ATOM 1360 N N . LEU B 1 46 ? 13.012 44.258 21.870 1.00 6.53 45 LEU B N 1
ATOM 1361 C CA . LEU B 1 46 ? 12.011 43.725 20.966 1.00 6.41 45 LEU B CA 1
ATOM 1362 C C . LEU B 1 46 ? 10.638 43.749 21.617 1.00 6.66 45 LEU B C 1
ATOM 1363 O O . LEU B 1 46 ? 10.501 43.746 22.848 1.00 6.27 45 LEU B O 1
ATOM 1368 N N . SER B 1 47 ? 9.618 43.761 20.771 1.00 6.96 46 SER B N 1
ATOM 1369 C CA . SER B 1 47 ? 8.249 43.550 21.178 1.00 7.13 46 SER B CA 1
ATOM 1370 C C . SER B 1 47 ? 8.088 42.208 21.886 1.00 7.35 46 SER B C 1
ATOM 1371 O O . SER B 1 47 ? 8.530 41.193 21.376 1.00 7.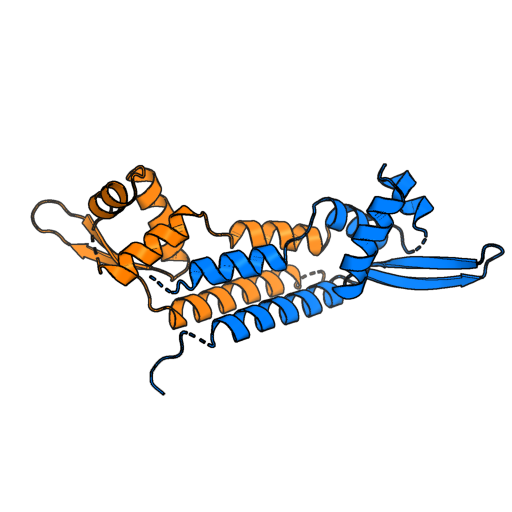47 46 SER B O 1
ATOM 1374 N N . ALA B 1 48 ? 7.409 42.199 23.027 1.00 7.22 47 ALA B N 1
ATOM 1375 C CA . ALA B 1 48 ? 7.164 40.965 23.769 1.00 7.39 47 ALA B CA 1
ATOM 1376 C C . ALA B 1 48 ? 6.301 39.989 22.969 1.00 7.54 47 ALA B C 1
ATOM 1377 O O . ALA B 1 48 ? 6.578 38.783 22.951 1.00 8.38 47 ALA B O 1
ATOM 1379 N N . ARG B 1 49 ? 5.296 40.499 22.263 1.00 7.82 48 ARG B N 1
ATOM 1380 C CA . ARG B 1 49 ? 4.478 39.642 21.397 1.00 7.69 48 ARG B CA 1
ATOM 1381 C C . ARG B 1 49 ? 5.337 38.964 20.342 1.00 7.18 48 ARG B C 1
ATOM 1382 O O . ARG B 1 49 ? 5.168 37.778 20.038 1.00 7.38 48 ARG B O 1
ATOM 1390 N N . PHE B 1 50 ? 6.227 39.751 19.745 1.00 6.71 49 PHE B N 1
ATOM 1391 C CA . PHE B 1 50 ? 7.107 39.245 18.695 1.00 6.65 49 PHE B CA 1
ATOM 1392 C C . PHE B 1 50 ? 8.031 38.149 19.252 1.00 7.14 49 PHE B C 1
ATOM 1393 O O . PHE B 1 50 ? 8.157 37.101 18.649 1.00 8.06 49 PHE B O 1
ATOM 1401 N N . VAL B 1 51 ? 8.651 38.396 20.399 1.00 6.97 50 VAL B N 1
ATOM 1402 C CA . VAL B 1 51 ? 9.512 37.409 21.042 1.00 7.07 50 VAL B CA 1
ATOM 1403 C C . VAL B 1 51 ? 8.721 36.148 21.360 1.00 7.74 50 VAL B C 1
ATOM 1404 O O . VAL B 1 51 ? 9.177 35.035 21.094 1.00 7.75 50 VAL B O 1
ATOM 1408 N N . ARG B 1 52 ? 7.538 36.333 21.928 1.00 8.07 51 ARG B N 1
ATOM 1409 C CA . ARG B 1 52 ? 6.634 35.227 22.193 1.00 8.63 51 ARG B CA 1
ATOM 1410 C C . ARG B 1 52 ? 6.409 34.387 20.936 1.00 8.78 51 ARG B C 1
ATOM 1411 O O . ARG B 1 52 ? 6.551 33.172 20.968 1.00 9.20 51 ARG B O 1
ATOM 1419 N N . ASP B 1 53 ? 6.066 35.027 19.827 1.00 8.87 52 ASP B N 1
ATOM 1420 C CA . ASP B 1 53 ? 5.723 34.291 18.620 1.00 9.17 52 ASP B CA 1
ATOM 1421 C C . ASP B 1 53 ? 6.938 33.592 18.040 1.00 8.65 52 ASP B C 1
ATOM 1422 O O . ASP B 1 53 ? 6.829 32.468 17.564 1.00 8.89 52 ASP B O 1
ATOM 1427 N N . ARG B 1 54 ? 8.101 34.236 18.093 1.00 8.38 53 ARG B N 1
ATOM 1428 C CA . ARG B 1 54 ? 9.315 33.592 17.616 1.00 8.41 53 ARG B CA 1
ATOM 1429 C C . ARG B 1 54 ? 9.689 32.408 18.508 1.00 8.52 53 ARG B C 1
ATOM 1430 O O . ARG B 1 54 ? 10.103 31.385 17.994 1.00 8.81 53 ARG B O 1
ATOM 1438 N N . LEU B 1 55 ? 9.523 32.536 19.820 1.00 8.46 54 LEU B N 1
ATOM 1439 C CA . LEU B 1 55 ? 9.767 31.412 20.720 1.00 8.43 54 LEU B CA 1
ATOM 1440 C C . LEU B 1 55 ? 8.842 30.232 20.412 1.00 9.05 54 LEU B C 1
ATOM 1441 O O . LEU B 1 55 ? 9.268 29.090 20.510 1.00 9.28 54 LEU B O 1
ATOM 1446 N N . LYS B 1 56 ? 7.595 30.498 20.054 1.00 9.07 55 LYS B N 1
ATOM 1447 C CA . LYS B 1 56 ? 6.680 29.428 19.673 1.00 9.65 55 LYS B CA 1
ATOM 1448 C C . LYS B 1 56 ? 7.176 28.708 18.414 1.00 9.61 55 LYS B C 1
ATOM 1449 O O . LYS B 1 56 ? 7.084 27.489 18.325 1.00 10.19 55 LYS B O 1
ATOM 1455 N N . VAL B 1 57 ? 7.729 29.450 17.458 1.00 9.55 56 VAL B N 1
ATOM 1456 C CA . VAL B 1 57 ? 8.298 28.841 16.250 1.00 9.71 56 VAL B CA 1
ATOM 1457 C C . VAL B 1 57 ? 9.500 27.989 16.627 1.00 9.67 56 VAL B C 1
ATOM 1458 O O . VAL B 1 57 ? 9.627 26.845 16.204 1.00 9.79 56 VAL B O 1
ATOM 1462 N N . LEU B 1 58 ? 10.390 28.554 17.430 1.00 9.12 57 LEU B N 1
ATOM 1463 C CA . LEU B 1 58 ? 11.609 27.848 17.818 1.00 8.83 57 LEU B CA 1
ATOM 1464 C C . LEU B 1 58 ? 11.308 26.606 18.654 1.00 9.21 57 LEU B C 1
ATOM 1465 O O . LEU B 1 58 ? 12.041 25.623 18.585 1.00 9.61 57 LEU B O 1
ATOM 1470 N N . LEU B 1 59 ? 10.237 26.657 19.437 1.00 9.14 58 LEU B N 1
ATOM 1471 C CA . LEU B 1 59 ? 9.797 25.536 20.272 1.00 9.36 58 LEU B CA 1
ATOM 1472 C C . LEU B 1 59 ? 9.339 24.386 19.380 1.00 10.12 58 LEU B C 1
ATOM 1473 O O . LEU B 1 59 ? 9.731 23.232 19.578 1.00 9.89 58 LEU B O 1
ATOM 1478 N N . LYS B 1 60 ? 8.530 24.713 18.384 1.00 11.22 59 LYS B N 1
ATOM 1479 C CA . LYS B 1 60 ? 8.015 23.717 17.441 1.00 12.41 59 LYS B CA 1
ATOM 1480 C C . LYS B 1 60 ? 9.155 23.074 16.637 1.00 12.50 59 LYS B C 1
ATOM 1481 O O . LYS B 1 60 ? 9.090 21.885 16.272 1.00 13.27 59 LYS B O 1
ATOM 1492 N N . ARG B 1 61 ? 10.206 23.849 16.387 1.00 12.47 60 ARG B N 1
ATOM 1493 C CA . ARG B 1 61 ? 11.380 23.372 15.662 1.00 12.93 60 ARG B CA 1
ATOM 1494 C C . ARG B 1 61 ? 12.337 22.564 16.542 1.00 12.36 60 ARG B C 1
ATOM 1495 O O . ARG B 1 61 ? 13.251 21.934 16.030 1.00 12.57 60 ARG B O 1
ATOM 1503 N N . GLY B 1 62 ? 12.146 22.607 17.859 1.00 11.54 61 GLY B N 1
ATOM 1504 C CA . GLY B 1 62 ? 12.970 21.850 18.786 1.00 11.08 61 GLY B CA 1
ATOM 1505 C C . GLY B 1 62 ? 14.243 22.538 19.219 1.00 10.43 61 GLY B C 1
ATOM 1506 O O . GLY B 1 62 ? 15.178 21.858 19.664 1.00 10.11 61 GLY B O 1
ATOM 1507 N N . PHE B 1 63 ? 14.287 23.868 19.099 1.00 9.88 62 PHE B N 1
ATOM 1508 C CA . PHE B 1 63 ? 15.486 24.653 19.399 1.00 9.44 62 PHE B CA 1
ATOM 1509 C C . PHE B 1 63 ? 15.446 25.336 20.758 1.00 8.94 62 PHE B C 1
ATOM 1510 O O . PHE B 1 63 ? 16.486 25.725 21.273 1.00 8.78 62 PHE B O 1
ATOM 1518 N N . VAL B 1 64 ? 14.246 25.516 21.314 1.00 9.21 63 VAL B N 1
ATOM 1519 C CA . VAL B 1 64 ? 14.076 25.940 22.697 1.00 9.04 63 VAL B CA 1
ATOM 1520 C C . VAL B 1 64 ? 13.076 25.007 23.376 1.00 9.74 63 VAL B C 1
ATOM 1521 O O . VAL B 1 64 ? 12.318 24.295 22.704 1.00 9.12 63 VAL B O 1
ATOM 1525 N N . ARG B 1 65 ? 13.093 25.002 24.706 1.00 10.40 64 ARG B N 1
ATOM 1526 C CA . ARG B 1 65 ? 12.086 24.308 25.493 1.00 11.33 64 ARG B CA 1
ATOM 1527 C C . ARG B 1 65 ? 11.467 25.285 26.469 1.00 10.47 64 ARG B C 1
ATOM 1528 O O . ARG B 1 65 ? 11.958 26.390 26.633 1.00 10.16 64 ARG B O 1
ATOM 1536 N N . ARG B 1 66 ? 10.370 24.890 27.096 1.00 10.36 65 ARG B N 1
ATOM 1537 C CA . ARG B 1 66 ? 9.752 25.736 28.112 1.00 10.49 65 ARG B CA 1
ATOM 1538 C C . ARG B 1 66 ? 9.148 24.913 29.238 1.00 11.45 65 ARG B C 1
ATOM 1539 O O . ARG B 1 66 ? 8.820 23.743 29.052 1.00 12.57 65 ARG B O 1
ATOM 1547 N N . GLU B 1 67 ? 9.031 25.545 30.398 1.00 12.39 66 GLU B N 1
ATOM 1548 C CA . GLU B 1 67 ? 8.396 24.973 31.576 1.00 13.39 66 GLU B CA 1
ATOM 1549 C C . GLU B 1 67 ? 7.380 25.985 32.077 1.00 13.07 66 GLU B C 1
ATOM 1550 O O . GLU B 1 67 ? 7.664 27.183 32.169 1.00 12.08 66 GLU B O 1
ATOM 1561 N N . ILE B 1 68 ? 6.194 25.502 32.420 1.00 13.06 67 ILE B N 1
ATOM 1562 C CA . ILE B 1 68 ? 5.194 26.355 33.035 1.00 13.38 67 ILE B CA 1
ATOM 1563 C C . ILE B 1 68 ? 5.541 26.629 34.500 1.00 13.30 67 ILE B C 1
ATOM 1564 O O . ILE B 1 68 ? 6.035 25.750 35.228 1.00 14.04 67 ILE B O 1
ATOM 1569 N N . VAL B 1 69 ? 5.313 27.867 34.916 1.00 13.00 68 VAL B N 1
ATOM 1570 C CA . VAL B 1 69 ? 5.554 28.288 36.281 1.00 13.73 68 VAL B CA 1
ATOM 1571 C C . VAL B 1 69 ? 4.359 29.100 36.745 1.00 14.77 68 VAL B C 1
ATOM 1572 O O . VAL B 1 69 ? 3.829 29.911 36.007 1.00 14.13 68 VAL B O 1
ATOM 1579 N N . GLU B 1 70 ? 3.939 28.875 37.978 1.00 16.46 69 GLU B N 1
ATOM 1580 C CA . GLU B 1 70 ? 2.852 29.647 38.537 1.00 18.38 69 GLU B CA 1
ATOM 1581 C C . GLU B 1 70 ? 3.177 30.109 39.945 1.00 20.04 69 GLU B C 1
ATOM 1582 O O . GLU B 1 70 ? 2.823 29.442 40.911 1.00 22.28 69 GLU B O 1
ATOM 1588 N N . LYS B 1 71 ? 3.843 31.254 40.053 1.00 21.45 70 LYS B N 1
ATOM 1589 C CA . LYS B 1 71 ? 4.035 31.894 41.342 1.00 22.04 70 LYS B CA 1
ATOM 1590 C C A LYS B 1 71 ? 3.324 33.239 41.125 0.54 21.23 70 LYS B C 1
ATOM 1591 C C B LYS B 1 71 ? 2.833 32.738 41.806 0.46 21.25 70 LYS B C 1
ATOM 1592 O O A LYS B 1 71 ? 3.905 34.167 40.535 0.54 21.33 70 LYS B O 1
ATOM 1593 O O B LYS B 1 71 ? 2.153 32.369 42.776 0.46 21.65 70 LYS B O 1
ATOM 1599 N N A GLY B 1 72 ? 2.095 33.358 41.567 0.54 19.86 71 GLY B N 1
ATOM 1600 N N B GLY B 1 72 ? 2.525 33.797 41.094 0.46 19.90 71 GLY B N 1
ATOM 1601 C CA . GLY B 1 72 ? 1.244 34.474 41.195 1.00 18.97 71 GLY B CA 1
ATOM 1602 C C . GLY B 1 72 ? 0.573 34.147 39.882 1.00 17.00 71 GLY B C 1
ATOM 1603 O O . GLY B 1 72 ? -0.210 33.215 39.788 1.00 15.81 71 GLY B O 1
ATOM 1604 N N . TRP B 1 73 ? 0.955 34.881 38.852 1.00 15.55 72 TRP B N 1
ATOM 1605 C CA . TRP B 1 73 ? 0.452 34.670 37.506 1.00 14.55 72 TRP B CA 1
ATOM 1606 C C . TRP B 1 73 ? 1.213 33.557 36.798 1.00 14.63 72 TRP B C 1
ATOM 1607 O O . TRP B 1 73 ? 2.412 33.385 37.004 1.00 17.08 72 TRP B O 1
ATOM 1618 N N . VAL B 1 74 ? 0.502 32.826 35.959 1.00 13.00 73 VAL B N 1
ATOM 1619 C CA . VAL B 1 74 ? 1.076 31.737 35.175 1.00 12.50 73 VAL B CA 1
ATOM 1620 C C . VAL B 1 74 ? 1.865 32.292 33.992 1.00 12.37 73 VAL B C 1
ATOM 1621 O O . VAL B 1 74 ? 1.504 33.298 33.398 1.00 12.48 73 VAL B O 1
ATOM 1625 N N . GLY B 1 75 ? 2.953 31.605 33.661 1.00 11.53 74 GLY B N 1
ATOM 1626 C CA . GLY B 1 75 ? 3.811 32.012 32.563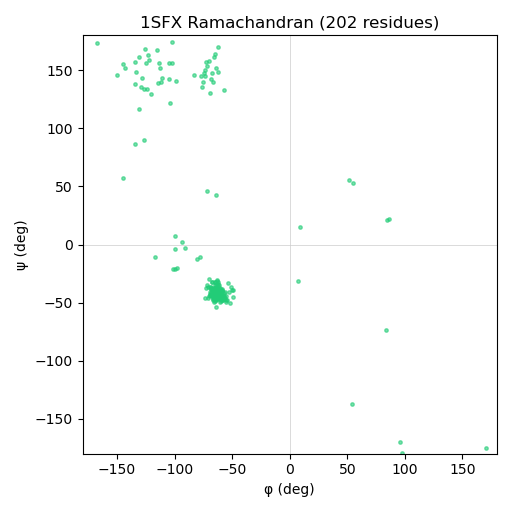 1.00 11.60 74 GLY B CA 1
ATOM 1627 C C . GLY B 1 75 ? 4.779 30.908 32.226 1.00 11.05 74 GLY B C 1
ATOM 1628 O O . GLY B 1 75 ? 4.845 29.907 32.939 1.00 11.56 74 GLY B O 1
ATOM 1629 N N . TYR B 1 76 ? 5.538 31.080 31.152 1.00 10.41 75 TYR B N 1
ATOM 1630 C CA . TYR B 1 76 ? 6.524 30.086 30.750 1.00 10.34 75 TYR B CA 1
ATOM 1631 C C . TYR B 1 76 ? 7.921 30.629 30.950 1.00 10.08 75 TYR B C 1
ATOM 1632 O O . TYR B 1 76 ? 8.172 31.798 30.727 1.00 10.47 75 TYR B O 1
ATOM 1641 N N . ILE B 1 77 ? 8.829 29.757 31.371 1.00 9.56 76 ILE B N 1
ATOM 1642 C CA . ILE B 1 77 ? 10.251 30.040 31.338 1.00 9.86 76 ILE B CA 1
ATOM 1643 C C . ILE B 1 77 ? 10.817 29.253 30.171 1.00 9.23 76 ILE B C 1
ATOM 1644 O O . ILE B 1 77 ? 10.675 28.028 30.115 1.00 8.86 76 ILE B O 1
ATOM 1649 N N . TYR B 1 78 ? 11.433 29.971 29.237 1.00 8.10 77 TYR B N 1
ATOM 1650 C CA . TYR B 1 78 ? 12.042 29.392 28.041 1.00 8.04 77 TYR B CA 1
ATOM 1651 C C . TYR B 1 78 ? 13.545 29.222 28.215 1.00 8.25 77 TYR B C 1
ATOM 1652 O O . TYR B 1 78 ? 14.212 30.094 28.761 1.00 7.62 77 TYR B O 1
ATOM 1661 N N . SER B 1 79 ? 14.076 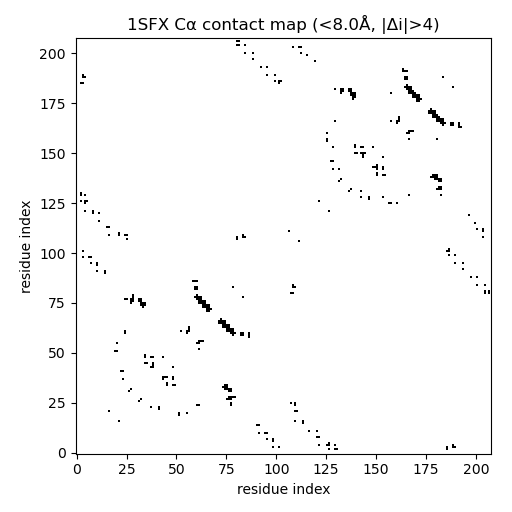28.110 27.711 1.00 8.27 78 SER B N 1
ATOM 1662 C CA . SER B 1 79 ? 15.519 27.867 27.732 1.00 8.89 78 SER B CA 1
ATOM 1663 C C . SER B 1 79 ? 15.979 27.351 26.387 1.00 8.91 78 SER B C 1
ATOM 1664 O O . SER B 1 79 ? 15.189 26.796 25.635 1.00 9.85 78 SER B O 1
ATOM 1669 N N . ALA B 1 80 ? 17.261 27.521 26.096 1.00 9.32 79 ALA B N 1
ATOM 1670 C CA . ALA B 1 80 ? 17.848 27.021 24.856 1.00 9.53 79 ALA B CA 1
ATOM 1671 C C . ALA B 1 80 ? 18.060 25.521 24.937 1.00 9.62 79 ALA B C 1
ATOM 1672 O O . ALA B 1 80 ? 18.551 25.012 25.945 1.00 10.75 79 ALA B O 1
ATOM 1674 N N . GLU B 1 81 ? 17.698 24.811 23.879 1.00 9.15 80 GLU B N 1
ATOM 1675 C CA . GLU B 1 81 ? 18.147 23.428 23.719 1.00 9.66 80 GLU B CA 1
ATOM 1676 C C . GLU B 1 81 ? 19.627 23.468 23.378 1.00 9.21 80 GLU B C 1
ATOM 1677 O O . GLU B 1 81 ? 20.115 24.457 22.841 1.00 8.52 80 GLU B O 1
ATOM 1683 N N . LYS B 1 82 ? 20.354 22.403 23.710 1.00 8.75 81 LYS B N 1
ATOM 1684 C CA . LYS B 1 82 ? 21.790 22.399 23.502 1.00 9.01 81 LYS B CA 1
ATOM 1685 C C . LYS B 1 82 ? 22.085 22.400 21.999 1.00 8.18 81 LYS B C 1
ATOM 1686 O O . LYS B 1 82 ? 21.300 21.870 21.210 1.00 8.19 81 LYS B O 1
ATOM 1692 N N . PRO B 1 83 ? 23.183 23.026 21.587 1.00 7.71 82 PRO B N 1
ATOM 1693 C CA . PRO B 1 83 ? 23.531 23.102 20.163 1.00 7.81 82 PRO B CA 1
ATOM 1694 C C . PRO B 1 83 ? 23.485 21.794 19.393 1.00 8.51 82 PRO B C 1
ATOM 1695 O O . PRO B 1 83 ? 23.053 21.806 18.248 1.00 8.46 82 PRO B O 1
ATOM 1699 N N . GLU B 1 84 ? 23.922 20.687 19.977 1.00 9.37 83 GLU B N 1
ATOM 1700 C CA . GLU B 1 84 ? 23.898 19.426 19.227 1.00 10.60 83 GLU B CA 1
ATOM 1701 C C . GLU B 1 84 ? 22.475 18.946 18.962 1.00 10.50 83 GLU B C 1
ATOM 1702 O O . GLU B 1 84 ? 22.226 18.338 17.925 1.00 10.38 83 GLU B O 1
ATOM 1708 N N . LYS B 1 85 ? 21.540 19.231 19.870 1.00 10.00 84 LYS B N 1
ATOM 1709 C CA . LYS B 1 85 ? 20.122 18.941 19.603 1.00 10.05 84 LYS B CA 1
ATOM 1710 C C . LYS B 1 85 ? 19.592 19.867 18.503 1.00 9.30 84 LYS B C 1
ATOM 1711 O O . LYS B 1 85 ? 18.863 19.425 17.624 1.00 9.36 84 LYS B O 1
ATOM 1717 N N . VAL B 1 86 ? 19.956 21.143 18.545 1.00 8.62 85 VAL B N 1
ATOM 1718 C CA . VAL B 1 86 ? 19.555 22.072 17.496 1.00 8.24 85 VAL B CA 1
ATOM 1719 C C . VAL B 1 86 ? 19.994 21.553 16.120 1.00 8.43 85 VAL B C 1
ATOM 1720 O O . VAL B 1 86 ? 19.208 21.507 15.182 1.00 7.85 85 VAL B O 1
ATOM 1724 N N . LEU B 1 87 ? 21.258 21.164 15.997 1.00 8.33 86 LEU B N 1
ATOM 1725 C CA . LEU B 1 87 ? 21.774 20.704 14.704 1.00 8.65 86 LEU B CA 1
ATOM 1726 C C . LEU B 1 87 ? 21.110 19.402 14.269 1.00 9.21 86 LEU B C 1
ATOM 1727 O O . LEU B 1 87 ? 20.805 19.219 13.094 1.00 9.42 86 LEU B O 1
ATOM 1732 N N . LYS B 1 88 ? 20.882 18.500 15.215 1.00 9.89 87 LYS B N 1
ATOM 1733 C CA . LYS B 1 88 ? 20.220 17.222 14.927 1.00 10.96 87 LYS B CA 1
ATOM 1734 C C . LYS B 1 88 ? 18.794 17.432 14.410 1.00 11.10 87 LYS B C 1
ATOM 1735 O O . LYS B 1 88 ? 18.383 16.807 13.430 1.00 11.23 87 LYS B O 1
ATOM 1741 N N . GLU B 1 89 ? 18.050 18.317 15.069 1.00 10.74 88 GLU B N 1
ATOM 1742 C CA . GLU B 1 89 ? 16.670 18.594 14.694 1.00 11.04 88 GLU B CA 1
ATOM 1743 C C . GLU B 1 89 ? 16.609 19.293 13.344 1.00 9.96 88 GLU B C 1
ATOM 1744 O O . GLU B 1 89 ? 15.759 18.960 12.507 1.00 9.83 88 GLU B O 1
ATOM 1750 N N . PHE B 1 90 ? 17.477 20.283 13.134 1.00 9.43 89 PHE B N 1
ATOM 1751 C CA . PHE B 1 90 ? 17.528 20.995 11.864 1.00 9.33 89 PHE B CA 1
ATOM 1752 C C . PHE B 1 90 ? 17.835 20.043 10.720 1.00 9.29 89 PHE B C 1
ATOM 1753 O O . PHE B 1 90 ? 17.203 20.106 9.683 1.00 9.57 89 PHE B O 1
ATOM 1761 N N . LYS B 1 91 ? 18.805 19.158 10.927 1.00 9.54 90 LYS B N 1
ATOM 1762 C CA . LYS B 1 91 ? 19.180 18.185 9.906 1.00 10.02 90 LYS B CA 1
ATOM 1763 C C . LYS B 1 91 ? 17.985 17.309 9.550 1.00 10.59 90 LYS B C 1
ATOM 1764 O O . LYS B 1 91 ? 17.662 17.114 8.374 1.00 10.63 90 LYS B O 1
ATOM 1770 N N . SER B 1 92 ? 17.321 16.788 10.566 1.00 10.73 91 SER B N 1
ATOM 1771 C CA . SER B 1 92 ? 16.128 15.960 10.340 1.00 10.91 91 SER B CA 1
ATOM 1772 C C . SER B 1 92 ? 15.069 16.721 9.541 1.00 10.88 91 SER B C 1
ATOM 1773 O O . SER B 1 92 ? 14.470 16.191 8.603 1.00 10.48 91 SER B O 1
ATOM 1778 N N . SER B 1 93 ? 14.844 17.976 9.911 1.00 10.49 92 SER B N 1
ATOM 1779 C CA . SER B 1 93 ? 13.810 18.786 9.282 1.00 11.13 92 SER B CA 1
ATOM 1780 C C . SER B 1 93 ? 14.129 19.078 7.820 1.00 11.05 92 SER B C 1
ATOM 1781 O O . SER B 1 93 ? 13.275 18.905 6.959 1.00 11.12 92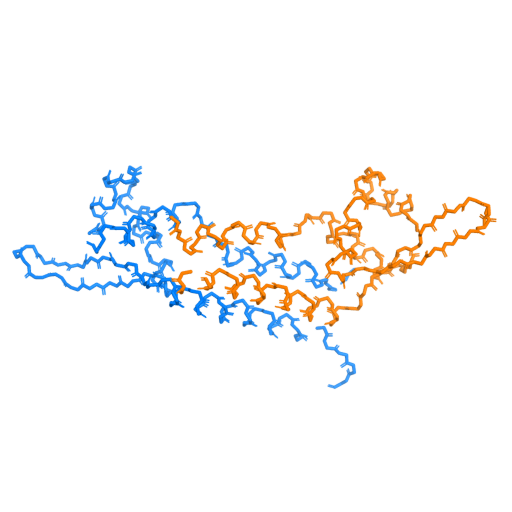 SER B O 1
ATOM 1786 N N . ILE B 1 94 ? 15.350 19.513 7.530 1.00 11.31 93 ILE B N 1
ATOM 1787 C CA . ILE B 1 94 ? 15.705 19.831 6.151 1.00 11.33 93 ILE B CA 1
ATOM 1788 C C . ILE B 1 94 ? 15.730 18.560 5.282 1.00 11.34 93 ILE B C 1
ATOM 1789 O O . ILE B 1 94 ? 15.295 18.603 4.138 1.00 11.52 93 ILE B O 1
ATOM 1794 N N . LEU B 1 95 ? 16.187 17.433 5.825 1.00 10.95 94 LEU B N 1
ATOM 1795 C CA . LEU B 1 95 ? 16.144 16.167 5.078 1.00 11.37 94 LEU B CA 1
ATOM 1796 C C . LEU B 1 95 ? 14.705 15.783 4.772 1.00 11.35 94 LEU B C 1
ATOM 1797 O O . LEU B 1 95 ? 14.401 15.372 3.658 1.00 11.52 94 LEU B O 1
ATOM 1802 N N . GLY B 1 96 ? 13.820 15.938 5.748 1.00 11.68 95 GLY B N 1
ATOM 1803 C CA . GLY B 1 96 ? 12.407 15.671 5.554 1.00 11.74 95 GLY B CA 1
ATOM 1804 C C . GLY B 1 96 ? 11.839 16.510 4.427 1.00 11.87 95 GLY B C 1
ATOM 1805 O O . GLY B 1 96 ? 11.079 16.004 3.602 1.00 12.16 95 GLY B O 1
ATOM 1806 N N . GLU B 1 97 ? 12.226 17.778 4.364 1.00 11.98 96 GLU B N 1
ATOM 1807 C CA . GLU B 1 97 ? 11.713 18.679 3.342 1.00 12.29 96 GLU B CA 1
ATOM 1808 C C . GLU B 1 97 ? 12.227 18.304 1.963 1.00 11.75 96 GLU B C 1
ATOM 1809 O O . GLU B 1 97 ? 11.467 18.315 1.006 1.00 11.84 96 GLU B O 1
ATOM 1820 N N . ILE B 1 98 ? 13.511 17.988 1.865 1.00 11.21 97 ILE B N 1
ATOM 1821 C CA . ILE B 1 98 ? 14.084 17.560 0.595 1.00 11.19 97 ILE B CA 1
ATOM 1822 C C . ILE B 1 98 ? 13.418 16.268 0.115 1.00 11.61 97 ILE B C 1
ATOM 1823 O O . ILE B 1 98 ? 13.095 16.126 -1.058 1.00 11.04 97 ILE B O 1
ATOM 1828 N N . GLU B 1 99 ? 13.206 15.332 1.032 1.00 11.92 98 GLU B N 1
ATOM 1829 C CA . GLU B 1 99 ? 12.538 14.079 0.698 1.00 12.70 98 GLU B CA 1
ATOM 1830 C C . GLU B 1 99 ? 11.111 14.306 0.201 1.00 12.56 98 GLU B C 1
ATOM 1831 O O . GLU B 1 99 ? 10.672 13.653 -0.741 1.00 12.50 98 GLU B O 1
ATOM 1837 N N . ARG B 1 100 ? 10.396 15.231 0.822 1.00 12.31 99 ARG B N 1
ATOM 1838 C CA . ARG B 1 100 ? 9.049 15.578 0.374 1.00 12.89 99 ARG B CA 1
ATOM 1839 C C . ARG B 1 100 ? 9.067 16.119 -1.049 1.00 12.92 99 ARG B C 1
ATOM 1840 O O . ARG B 1 100 ? 8.211 15.774 -1.866 1.00 13.74 99 ARG B O 1
ATOM 1848 N N . ILE B 1 101 ? 10.035 16.982 -1.343 1.00 12.43 100 ILE B N 1
ATOM 1849 C CA . ILE B 1 101 ? 10.161 17.563 -2.681 1.00 12.31 100 ILE B CA 1
ATOM 1850 C C . ILE B 1 101 ? 10.573 16.486 -3.684 1.00 12.66 100 ILE B C 1
ATOM 1851 O O . ILE B 1 101 ? 10.102 16.471 -4.826 1.00 12.47 100 ILE B O 1
ATOM 1856 N N . GLU B 1 102 ? 11.441 15.577 -3.258 1.00 13.13 101 GLU B N 1
ATOM 1857 C CA . GLU B 1 102 ? 11.839 14.456 -4.102 1.00 14.09 101 GLU B CA 1
ATOM 1858 C C . GLU B 1 102 ? 10.606 13.671 -4.536 1.00 15.18 101 GLU B C 1
ATOM 1859 O O . GLU B 1 102 ? 10.499 13.283 -5.698 1.00 14.89 101 GLU B O 1
ATOM 1865 N N . LYS B 1 103 ? 9.668 13.482 -3.614 1.00 16.32 102 LYS B N 1
ATOM 1866 C CA . LYS B 1 103 ? 8.454 12.713 -3.897 1.00 17.91 102 LYS B CA 1
ATOM 1867 C C . LYS B 1 103 ? 7.485 13.451 -4.825 1.00 18.76 102 LYS B C 1
ATOM 1868 O O . LYS B 1 103 ? 6.714 12.802 -5.544 1.00 19.24 102 LYS B O 1
ATOM 1887 N N . PHE B 1 105 ? 8.352 14.924 -7.452 1.00 22.52 104 PHE B N 1
ATOM 1888 C CA . PHE B 1 105 ? 8.810 14.602 -8.799 1.00 23.27 104 PHE B CA 1
ATOM 1889 C C . PHE B 1 105 ? 8.763 13.108 -9.140 1.00 25.04 104 PHE B C 1
ATOM 1890 O O . PHE B 1 105 ? 8.518 12.759 -10.295 1.00 26.00 104 PHE B O 1
ATOM 1898 N N . THR B 1 106 ? 8.950 12.224 -8.162 1.00 26.65 105 THR B N 1
ATOM 1899 C CA . THR B 1 106 ? 8.778 10.790 -8.425 1.00 27.71 105 THR B CA 1
ATOM 1900 C C . THR B 1 106 ? 7.296 10.427 -8.455 1.00 28.40 105 THR B C 1
ATOM 1901 O O . THR B 1 106 ? 6.912 9.460 -9.120 1.00 29.31 105 THR B O 1
#

Nearest PDB structures (foldseek):
  1sfx-assembly1_A  TM=1.010E+00  e=1.420E-16  Archaeoglobus fulgidus DSM 4304
  4zzl-assembly1_A  TM=6.607E-01  e=4.971E-04  Pseudomonas aeruginosa
  4gcv-assembly6_K  TM=6.151E-01  e=9.859E-04  Pseudomonas aeruginosa PAO1
  2nnn-assembly4_G  TM=6.095E-01  e=3.023E-03  Pseudomonas aeruginosa
  4rgr-assembly1_A  TM=5.886E-01  e=7.691E-03  Acinetobacter baylyi ADP1

B-factor: mean 16.32, std 8.94, range [5.02, 46.34]

Solvent-accessible surface area: 12360 Å² total

Radius of gyration: 21.85 Å; Cα contacts (8 Å, |Δi|>4): 235; chains: 2; bounding box: 36×35×80 Å

CATH classification: 1.10.10.10